Protein AF-A0A2G4SVU4-F1 (afdb_monomer_lite)

Structure (mmCIF, N/CA/C/O backbone):
data_AF-A0A2G4SVU4-F1
#
_entry.id   AF-A0A2G4SVU4-F1
#
loop_
_atom_site.group_PDB
_atom_site.id
_atom_site.type_symbol
_atom_site.label_atom_id
_atom_site.label_alt_id
_atom_site.label_comp_id
_atom_site.label_asym_id
_atom_site.label_entity_id
_atom_site.label_seq_id
_atom_site.pdbx_PDB_ins_code
_atom_site.Cartn_x
_atom_site.Cartn_y
_atom_site.Cartn_z
_atom_site.occupancy
_atom_site.B_iso_or_equiv
_atom_site.auth_seq_id
_atom_site.auth_comp_id
_atom_site.auth_asym_id
_atom_site.auth_atom_id
_atom_site.pdbx_PDB_model_num
ATOM 1 N N . MET A 1 1 ? -13.209 -15.712 34.753 1.00 32.47 1 MET A N 1
ATOM 2 C CA . MET A 1 1 ? -11.790 -15.367 35.024 1.00 32.47 1 MET A CA 1
ATOM 3 C C . MET A 1 1 ? -11.378 -13.973 34.540 1.00 32.47 1 MET A C 1
ATOM 5 O O . MET A 1 1 ? -10.338 -13.503 34.972 1.00 32.47 1 MET A O 1
ATOM 9 N N . ILE A 1 2 ? -12.185 -13.268 33.736 1.00 33.28 2 ILE A N 1
ATOM 10 C CA . ILE A 1 2 ? -12.087 -11.811 33.545 1.00 33.28 2 ILE A CA 1
ATOM 11 C C . ILE A 1 2 ? -13.341 -11.243 34.212 1.00 33.28 2 ILE A C 1
ATOM 13 O O . ILE A 1 2 ? -14.427 -11.393 33.667 1.00 33.28 2 ILE A O 1
ATOM 17 N N . GLY A 1 3 ? -13.241 -10.754 35.447 1.00 31.72 3 GLY A N 1
ATOM 18 C CA . GLY A 1 3 ? -14.426 -10.278 36.176 1.00 31.72 3 GLY A CA 1
ATOM 19 C C . GLY A 1 3 ? -14.285 -10.152 37.691 1.00 31.72 3 GLY A C 1
ATOM 20 O O . GLY A 1 3 ? -15.131 -9.536 38.317 1.00 31.72 3 GLY A O 1
ATOM 21 N N . THR A 1 4 ? -13.219 -10.676 38.294 1.00 31.81 4 THR A N 1
ATOM 22 C CA . THR A 1 4 ? -13.027 -10.619 39.752 1.00 31.81 4 THR A CA 1
ATOM 23 C C . THR A 1 4 ? -11.631 -10.118 40.080 1.00 31.81 4 THR A C 1
ATOM 25 O O . THR A 1 4 ? -10.785 -10.943 40.397 1.00 31.81 4 THR A O 1
ATOM 28 N N . GLY A 1 5 ? -11.362 -8.812 39.929 1.00 41.38 5 GLY A N 1
ATOM 29 C CA . GLY A 1 5 ? -10.188 -8.130 40.513 1.00 41.38 5 GLY A CA 1
ATOM 30 C C . GLY A 1 5 ? -8.838 -8.853 40.398 1.00 41.38 5 GLY A C 1
ATOM 31 O O . GLY A 1 5 ? -7.971 -8.682 41.253 1.00 41.38 5 GLY A O 1
ATOM 32 N N . ALA A 1 6 ? -8.675 -9.727 39.403 1.00 36.31 6 ALA A N 1
ATOM 33 C CA . ALA A 1 6 ? -7.607 -10.703 39.407 1.00 36.31 6 ALA A CA 1
ATOM 34 C C . ALA A 1 6 ? -6.391 -9.990 38.851 1.00 36.31 6 ALA A C 1
ATOM 36 O O . ALA A 1 6 ? -6.279 -9.785 37.642 1.00 36.31 6 ALA A O 1
ATOM 37 N N . VAL A 1 7 ? -5.517 -9.578 39.765 1.00 47.25 7 VAL A N 1
ATOM 38 C CA . VAL A 1 7 ? -4.157 -9.146 39.472 1.00 47.25 7 VAL A CA 1
ATOM 39 C C . VAL A 1 7 ? -3.589 -10.127 38.449 1.00 47.25 7 VAL A C 1
ATOM 41 O O . VAL A 1 7 ? -3.389 -11.303 38.759 1.00 47.25 7 VAL A O 1
ATOM 44 N N . VAL A 1 8 ? -3.392 -9.669 37.208 1.00 51.81 8 VAL A N 1
ATOM 45 C CA . VAL A 1 8 ? -2.763 -10.479 36.162 1.00 51.81 8 VAL A CA 1
ATOM 46 C C . VAL A 1 8 ? -1.448 -11.002 36.739 1.00 51.81 8 VAL A C 1
ATOM 48 O O . VAL A 1 8 ? -0.662 -10.222 37.284 1.00 51.81 8 VAL A O 1
ATOM 51 N N . SER A 1 9 ? -1.249 -12.325 36.700 1.00 44.81 9 SER A N 1
ATOM 52 C CA . SER A 1 9 ? -0.118 -12.985 37.362 1.00 44.81 9 SER A CA 1
ATOM 53 C C . SER A 1 9 ? 1.195 -12.279 37.016 1.00 44.81 9 SER A C 1
ATOM 55 O O . SER A 1 9 ? 1.543 -12.138 35.840 1.00 44.81 9 SER A O 1
ATOM 57 N N . ARG A 1 10 ? 1.932 -11.844 38.051 1.00 52.59 10 ARG A N 1
ATOM 58 C CA . ARG A 1 10 ? 3.181 -11.063 37.934 1.00 52.59 10 ARG A CA 1
ATOM 59 C C . ARG A 1 10 ? 4.203 -11.719 37.009 1.00 52.59 10 ARG A C 1
ATOM 61 O O . ARG A 1 10 ? 4.997 -11.024 36.384 1.00 52.59 10 ARG A O 1
ATOM 68 N N . HIS A 1 11 ? 4.173 -13.046 36.908 1.00 51.78 11 HIS A N 1
ATOM 69 C CA . HIS A 1 11 ? 5.063 -13.798 36.039 1.00 51.78 11 HIS A CA 1
ATOM 70 C C . HIS A 1 11 ? 4.727 -13.592 34.561 1.00 51.78 11 HIS A C 1
ATOM 72 O O . HIS A 1 11 ? 5.639 -13.422 33.778 1.00 51.78 11 HIS A O 1
ATOM 78 N N . ILE A 1 12 ? 3.462 -13.494 34.155 1.00 52.19 12 ILE A N 1
ATOM 79 C CA . ILE A 1 12 ? 3.093 -13.375 32.732 1.00 52.19 12 ILE A CA 1
ATOM 80 C C . ILE A 1 12 ? 3.368 -11.955 32.203 1.00 52.19 12 ILE A C 1
ATOM 82 O O . ILE A 1 12 ? 3.889 -11.786 31.100 1.00 52.19 12 ILE A O 1
ATOM 86 N N . CYS A 1 13 ? 3.116 -10.924 33.017 1.00 48.97 13 CYS A N 1
ATOM 87 C CA . CYS A 1 13 ? 3.417 -9.530 32.666 1.00 48.97 13 CYS A CA 1
ATOM 88 C C . CYS A 1 13 ? 4.924 -9.234 32.579 1.00 48.97 13 CYS A C 1
ATOM 90 O O . CYS A 1 13 ? 5.317 -8.303 31.886 1.00 48.97 13 CYS A O 1
ATOM 92 N N . ARG A 1 14 ? 5.781 -10.019 33.249 1.00 50.66 14 ARG A N 1
ATOM 93 C CA . ARG A 1 14 ? 7.244 -9.830 33.213 1.00 50.66 14 ARG A CA 1
ATOM 94 C C . ARG A 1 14 ? 7.878 -10.293 31.900 1.00 50.66 14 ARG A C 1
ATOM 96 O O . ARG A 1 14 ? 8.918 -9.773 31.519 1.00 50.66 14 ARG A O 1
ATOM 103 N N . TRP A 1 15 ? 7.260 -11.266 31.229 1.00 44.38 15 TRP A N 1
ATOM 104 C CA . TRP A 1 15 ? 7.804 -11.903 30.023 1.00 44.38 15 TRP A CA 1
ATOM 105 C C . TRP A 1 15 ? 7.454 -11.168 28.733 1.00 44.38 15 TRP A C 1
ATOM 107 O O . TRP A 1 15 ? 8.040 -11.451 27.692 1.00 44.38 15 TRP A O 1
ATOM 117 N N . SER A 1 16 ? 6.524 -10.211 28.778 1.00 48.06 16 SER A N 1
ATOM 118 C CA . SER A 1 16 ? 6.231 -9.389 27.613 1.00 48.06 16 SER A CA 1
ATOM 119 C C . SER A 1 16 ? 6.014 -7.928 28.023 1.00 48.06 16 SER A C 1
ATOM 121 O O . SER A 1 16 ? 5.116 -7.650 28.821 1.00 48.06 16 SER A O 1
ATOM 123 N N . PRO A 1 17 ? 6.770 -6.968 27.455 1.00 54.12 17 PRO A N 1
ATOM 124 C CA . PRO A 1 17 ? 6.500 -5.542 27.661 1.00 54.12 17 PRO A CA 1
ATOM 125 C C . PRO A 1 17 ? 5.087 -5.139 27.192 1.00 54.12 17 PRO A C 1
ATOM 127 O O . PRO A 1 17 ? 4.567 -4.117 27.623 1.00 54.12 17 PRO A O 1
ATOM 130 N N . TYR A 1 18 ? 4.443 -5.979 26.371 1.00 53.44 18 TYR A N 1
ATOM 131 C CA . TYR A 1 18 ? 3.072 -5.846 25.871 1.00 53.44 18 TYR A CA 1
ATOM 132 C C . TYR A 1 18 ? 2.000 -5.993 26.964 1.00 53.44 18 TYR A C 1
ATOM 134 O O . TYR A 1 18 ? 0.978 -5.319 26.918 1.00 53.44 18 TYR A O 1
ATOM 142 N N . LEU A 1 19 ? 2.220 -6.858 27.959 1.00 55.31 19 LEU A N 1
ATOM 143 C CA . LEU A 1 19 ? 1.243 -7.125 29.026 1.00 55.31 19 LEU A CA 1
ATOM 144 C C . LEU A 1 19 ? 1.482 -6.273 30.280 1.00 55.31 19 LEU A C 1
ATOM 146 O O . LEU A 1 19 ? 0.707 -6.346 31.231 1.00 55.31 19 LEU A O 1
ATOM 150 N N . VAL A 1 20 ? 2.533 -5.449 30.289 1.00 56.59 20 VAL A N 1
ATOM 151 C CA . VAL A 1 20 ? 2.868 -4.555 31.408 1.00 56.59 20 VAL A CA 1
ATOM 152 C C . VAL A 1 20 ? 1.832 -3.440 31.571 1.00 56.59 20 VAL A C 1
ATOM 154 O O . VAL A 1 20 ? 1.525 -3.075 32.700 1.00 56.59 20 VAL A O 1
ATOM 157 N N . GLN A 1 21 ? 1.227 -2.956 30.480 1.00 56.47 21 GLN A N 1
ATOM 158 C CA . GLN A 1 21 ? 0.141 -1.962 30.533 1.00 56.47 21 GLN A CA 1
ATOM 159 C C . GLN A 1 21 ? -1.135 -2.485 31.207 1.00 56.47 21 GLN A C 1
ATOM 161 O O . GLN A 1 21 ? -1.954 -1.696 31.668 1.00 56.47 21 GLN A O 1
ATOM 166 N N . LEU A 1 22 ? -1.303 -3.810 31.280 1.00 57.53 22 LEU A N 1
ATOM 167 C CA . LEU A 1 22 ? -2.433 -4.443 31.963 1.00 57.53 22 LEU A CA 1
ATOM 168 C C . LEU A 1 22 ? -2.211 -4.548 33.479 1.00 57.53 22 LEU A C 1
ATOM 170 O O . LEU A 1 22 ? -3.104 -4.989 34.202 1.00 57.53 22 LEU A O 1
ATOM 174 N N . HIS A 1 23 ? -1.019 -4.191 33.967 1.00 65.06 23 HIS A N 1
ATOM 175 C CA . HIS A 1 23 ? -0.715 -4.198 35.387 1.00 65.06 23 HIS A CA 1
ATOM 176 C C . HIS A 1 23 ? -1.201 -2.906 36.044 1.00 65.06 23 HIS A C 1
ATOM 178 O O . HIS A 1 23 ? -0.911 -1.806 35.576 1.00 65.06 23 HIS A O 1
ATOM 184 N N . TYR A 1 24 ? -1.914 -3.047 37.161 1.00 63.31 24 TYR A N 1
ATOM 185 C CA . TYR A 1 24 ? -2.241 -1.915 38.015 1.00 63.31 24 TYR A CA 1
ATOM 186 C C . TYR A 1 24 ? -0.977 -1.465 38.744 1.00 63.31 24 TYR A C 1
ATOM 188 O O . TYR A 1 24 ? -0.423 -2.207 39.557 1.00 63.31 24 TYR A O 1
ATOM 196 N N . GLU A 1 25 ? -0.516 -0.258 38.444 1.00 63.59 25 GLU A N 1
ATOM 197 C CA . GLU A 1 25 ? 0.677 0.317 39.045 1.00 63.59 25 GLU A CA 1
ATOM 198 C C . GLU A 1 25 ? 0.277 1.534 39.874 1.00 63.59 25 GLU A C 1
ATOM 200 O O . GLU A 1 25 ? -0.431 2.416 39.395 1.00 63.59 25 GLU A O 1
ATOM 205 N N . LYS A 1 26 ? 0.688 1.547 41.146 1.00 67.19 26 LYS A N 1
ATOM 206 C CA . LYS A 1 26 ? 0.280 2.576 42.113 1.00 67.19 26 LYS A CA 1
ATOM 207 C C . LYS A 1 26 ? 0.907 3.943 41.803 1.00 67.19 26 LYS A C 1
ATOM 209 O O . LYS A 1 26 ? 0.335 4.966 42.163 1.00 67.19 26 LYS A O 1
ATOM 214 N N . ASP A 1 27 ? 2.043 3.937 41.100 1.00 77.44 27 ASP A N 1
ATOM 215 C CA . ASP A 1 27 ? 2.796 5.131 40.732 1.00 77.44 27 ASP A CA 1
ATOM 216 C C . ASP A 1 27 ? 2.505 5.539 39.274 1.00 77.44 27 ASP A C 1
ATOM 218 O O . ASP A 1 27 ? 2.913 4.831 38.342 1.00 77.44 27 ASP A O 1
ATOM 222 N N . PRO A 1 28 ? 1.871 6.704 39.035 1.00 71.94 28 PRO A N 1
ATOM 223 C CA . PRO A 1 28 ? 1.488 7.142 37.689 1.00 71.94 28 PRO A CA 1
ATOM 224 C C . PRO A 1 28 ? 2.701 7.406 36.783 1.00 71.94 28 PRO A C 1
ATOM 226 O O . PRO A 1 28 ? 2.635 7.213 35.568 1.00 71.94 28 PRO A O 1
ATOM 229 N N . LEU A 1 29 ? 3.838 7.794 37.370 1.00 76.94 29 LEU A N 1
ATOM 230 C CA . LEU A 1 29 ? 5.078 8.058 36.641 1.00 76.94 29 LEU A CA 1
ATOM 231 C C . LEU A 1 29 ? 5.704 6.771 36.075 1.00 76.94 29 LEU A C 1
ATOM 233 O O . LEU A 1 29 ? 6.114 6.748 34.915 1.00 76.94 29 LEU A O 1
ATOM 237 N N . SER A 1 30 ? 5.735 5.685 36.859 1.00 76.12 30 SER A N 1
ATOM 238 C CA . SER A 1 30 ? 6.249 4.376 36.410 1.00 76.12 30 SER A CA 1
ATOM 239 C C . SER A 1 30 ? 5.431 3.848 35.228 1.00 76.12 30 SER A C 1
ATOM 241 O O . SER A 1 30 ? 5.977 3.399 34.215 1.00 76.12 30 SER A O 1
ATOM 243 N N . PHE A 1 31 ? 4.109 3.995 35.319 1.00 73.38 31 PHE A N 1
ATOM 244 C CA . PHE A 1 31 ? 3.173 3.615 34.272 1.00 73.38 31 PHE A CA 1
ATOM 245 C C . PHE A 1 31 ? 3.383 4.409 32.964 1.00 73.38 31 PHE A C 1
ATOM 247 O O . PHE A 1 31 ? 3.449 3.820 31.877 1.00 73.38 31 PHE A O 1
ATOM 254 N N . ALA A 1 32 ? 3.555 5.733 33.055 1.00 74.62 32 ALA A N 1
ATOM 255 C CA . ALA A 1 32 ? 3.818 6.588 31.897 1.00 74.62 32 ALA A CA 1
ATOM 256 C C . ALA A 1 32 ? 5.143 6.229 31.202 1.00 74.62 32 ALA A C 1
ATOM 258 O O . ALA A 1 32 ? 5.189 6.094 29.977 1.00 74.62 32 ALA A O 1
ATOM 259 N N . ILE A 1 33 ? 6.205 5.989 31.979 1.00 80.50 33 ILE A N 1
ATOM 260 C CA . ILE A 1 33 ? 7.523 5.590 31.465 1.00 80.50 33 ILE A CA 1
ATOM 261 C C . ILE A 1 33 ? 7.433 4.264 30.695 1.00 80.50 33 ILE A C 1
ATOM 263 O O . ILE A 1 33 ? 7.944 4.149 29.579 1.00 80.50 33 ILE A O 1
ATOM 267 N N . LYS A 1 34 ? 6.745 3.261 31.249 1.00 75.94 34 LYS A N 1
ATOM 268 C CA . LYS A 1 34 ? 6.556 1.954 30.595 1.00 75.94 34 LYS A CA 1
ATOM 269 C C . LYS A 1 34 ? 5.739 2.062 29.308 1.00 75.94 34 LYS A C 1
ATOM 271 O O . LYS A 1 34 ? 6.105 1.455 28.301 1.00 75.94 34 LYS A O 1
ATOM 276 N N . THR A 1 35 ? 4.682 2.872 29.314 1.00 74.69 35 THR A N 1
ATOM 277 C CA . THR A 1 35 ? 3.855 3.146 28.128 1.00 74.69 35 THR A CA 1
ATOM 278 C C . THR A 1 35 ? 4.654 3.839 27.025 1.00 74.69 35 THR A C 1
ATOM 280 O O . THR A 1 35 ? 4.549 3.466 25.857 1.00 74.69 35 THR A O 1
ATOM 283 N N . TYR A 1 36 ? 5.527 4.777 27.389 1.00 81.62 36 TYR A N 1
ATOM 284 C CA . TYR A 1 36 ? 6.436 5.424 26.449 1.00 81.62 36 TYR A CA 1
ATOM 285 C C . TYR A 1 36 ? 7.433 4.436 25.821 1.00 81.62 36 TYR A C 1
ATOM 287 O O . TYR A 1 36 ? 7.609 4.424 24.600 1.00 81.62 36 TYR A O 1
ATOM 295 N N . TYR A 1 37 ? 8.051 3.554 26.616 1.00 84.06 37 TYR A N 1
ATOM 296 C CA . TYR A 1 37 ? 8.939 2.515 26.080 1.00 84.06 37 TYR A CA 1
ATOM 297 C C . TYR A 1 37 ? 8.212 1.557 25.133 1.00 84.06 37 TYR A C 1
ATOM 299 O O . TYR A 1 37 ? 8.747 1.213 24.078 1.00 84.06 37 TYR A O 1
ATOM 307 N N . PHE A 1 38 ? 6.984 1.170 25.475 1.00 79.44 38 PHE A N 1
ATOM 308 C CA . PHE A 1 38 ? 6.144 0.342 24.618 1.00 79.44 38 PHE A CA 1
ATOM 309 C C . PHE A 1 38 ? 5.866 1.013 23.267 1.00 79.44 38 PHE A C 1
ATOM 311 O O . PHE A 1 38 ? 6.128 0.429 22.213 1.00 79.44 38 PHE A O 1
ATOM 318 N N . MET A 1 39 ? 5.419 2.271 23.295 1.00 83.62 39 MET A N 1
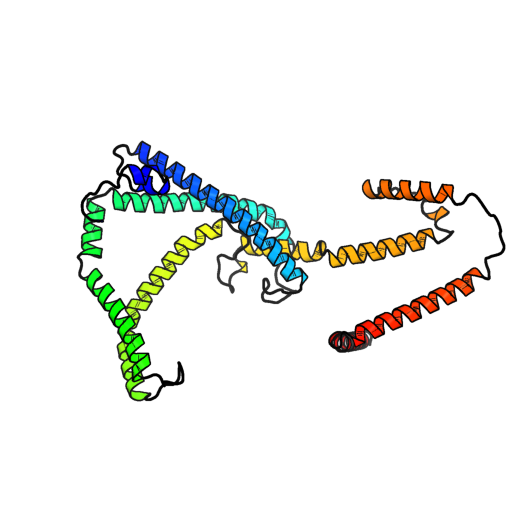ATOM 319 C CA . MET A 1 39 ? 5.175 3.079 22.100 1.00 83.62 39 MET A CA 1
ATOM 320 C C . MET A 1 39 ? 6.419 3.153 21.202 1.00 83.62 39 MET A C 1
ATOM 322 O O . MET A 1 39 ? 6.317 2.977 19.985 1.00 83.62 39 MET A O 1
ATOM 326 N N . ARG A 1 40 ? 7.610 3.346 21.787 1.00 86.00 40 ARG A N 1
ATOM 327 C CA . ARG A 1 40 ? 8.877 3.363 21.038 1.00 86.00 40 ARG A CA 1
ATOM 328 C C . ARG A 1 40 ? 9.160 2.037 20.342 1.00 86.00 40 ARG A C 1
ATOM 330 O O . ARG A 1 40 ? 9.486 2.045 19.159 1.00 86.00 40 ARG A O 1
ATOM 337 N N . ILE A 1 41 ? 9.015 0.910 21.043 1.00 87.88 41 ILE A N 1
ATOM 338 C CA . ILE A 1 41 ? 9.249 -0.425 20.468 1.00 87.88 41 ILE A CA 1
ATOM 339 C C . ILE A 1 41 ? 8.311 -0.670 19.283 1.00 87.88 41 ILE A C 1
ATOM 341 O O . ILE A 1 41 ? 8.772 -1.053 18.208 1.00 87.88 41 ILE A O 1
ATOM 345 N N . VAL A 1 42 ? 7.013 -0.396 19.452 1.00 85.25 42 VAL A N 1
ATOM 346 C CA . VAL A 1 42 ? 6.013 -0.553 18.382 1.00 85.25 42 VAL A CA 1
ATOM 347 C C . VAL A 1 42 ? 6.367 0.315 17.177 1.00 85.25 42 VAL A C 1
ATOM 349 O O . VAL A 1 42 ? 6.347 -0.167 16.045 1.00 85.25 42 VAL A O 1
ATOM 352 N N . THR A 1 43 ? 6.762 1.566 17.415 1.00 86.31 43 THR A N 1
ATOM 353 C CA . THR A 1 43 ? 7.132 2.499 16.344 1.00 86.31 43 THR A CA 1
ATOM 354 C C . THR A 1 43 ? 8.378 2.034 15.591 1.00 86.31 43 THR A C 1
ATOM 356 O O . THR A 1 43 ? 8.393 2.071 14.363 1.00 86.31 43 THR A O 1
ATOM 359 N N . TYR A 1 44 ? 9.404 1.532 16.287 1.00 88.81 44 TYR A N 1
ATOM 360 C CA . TYR A 1 44 ? 10.608 1.007 15.635 1.00 88.81 44 TYR A CA 1
ATOM 361 C C . TYR A 1 44 ? 10.328 -0.246 14.805 1.00 88.81 44 TYR A C 1
ATOM 363 O O . TYR A 1 44 ? 10.811 -0.349 13.677 1.00 88.81 44 TYR A O 1
ATOM 371 N N . ILE A 1 45 ? 9.515 -1.173 15.321 1.00 89.19 45 ILE A N 1
ATOM 372 C CA . ILE A 1 45 ? 9.114 -2.375 14.577 1.00 89.19 45 ILE A CA 1
ATOM 373 C C . ILE A 1 45 ? 8.311 -1.986 13.332 1.00 89.19 45 ILE A C 1
ATOM 375 O O . ILE A 1 45 ? 8.567 -2.514 12.249 1.00 89.19 45 ILE A O 1
ATOM 379 N N . ALA A 1 46 ? 7.372 -1.046 13.461 1.00 87.12 46 ALA A N 1
ATOM 380 C CA . ALA A 1 46 ? 6.574 -0.560 12.341 1.00 87.12 46 ALA A CA 1
ATOM 381 C C . ALA A 1 46 ? 7.436 0.150 11.287 1.00 87.12 46 ALA A C 1
ATOM 383 O O . ALA A 1 46 ? 7.282 -0.121 10.096 1.00 87.12 46 ALA A O 1
ATOM 384 N N . ALA A 1 47 ? 8.380 0.996 11.710 1.00 87.12 47 ALA A N 1
ATOM 385 C CA . ALA A 1 47 ? 9.294 1.698 10.815 1.00 87.12 47 ALA A CA 1
ATOM 386 C C . ALA A 1 47 ? 10.203 0.730 10.044 1.00 87.12 47 ALA A C 1
ATOM 388 O O . ALA A 1 47 ? 10.276 0.777 8.814 1.00 87.12 47 ALA A O 1
ATOM 389 N N . PHE A 1 48 ? 10.841 -0.203 10.756 1.00 89.50 48 PHE A N 1
ATOM 390 C CA . PHE A 1 48 ? 11.714 -1.205 10.151 1.00 89.50 48 PHE A CA 1
ATOM 391 C C . PHE A 1 48 ? 10.940 -2.148 9.219 1.00 89.50 48 PHE A C 1
ATOM 393 O O . PHE A 1 48 ? 11.320 -2.349 8.064 1.00 89.50 48 PHE A O 1
ATOM 400 N N . GLY A 1 49 ? 9.809 -2.684 9.687 1.00 88.88 49 GLY A N 1
ATOM 401 C CA . GLY A 1 49 ? 8.940 -3.548 8.890 1.00 88.88 49 GLY A CA 1
ATOM 402 C C . GLY A 1 49 ? 8.378 -2.838 7.655 1.00 88.88 49 GLY A C 1
ATOM 403 O O . GLY A 1 49 ? 8.318 -3.433 6.576 1.00 88.88 49 GLY A O 1
ATOM 404 N N . GLY A 1 50 ? 8.020 -1.558 7.788 1.00 86.88 50 GLY A N 1
ATOM 405 C CA . GLY A 1 50 ? 7.592 -0.692 6.691 1.00 86.88 50 GLY A CA 1
ATOM 406 C C . GLY A 1 50 ? 8.668 -0.557 5.617 1.00 86.88 50 GLY A C 1
ATOM 407 O O . GLY A 1 50 ? 8.396 -0.851 4.452 1.00 86.88 50 GLY A O 1
ATOM 408 N N . GLY A 1 51 ? 9.900 -0.222 6.010 1.00 87.94 51 GLY A N 1
ATOM 409 C CA . GLY A 1 51 ? 11.039 -0.103 5.094 1.00 87.94 51 GLY A CA 1
ATOM 410 C C . GLY A 1 51 ? 11.334 -1.393 4.320 1.00 87.94 51 GLY A C 1
ATOM 411 O O . GLY A 1 51 ? 11.414 -1.377 3.091 1.00 87.94 51 GLY A O 1
ATOM 412 N N . VAL A 1 52 ? 11.397 -2.539 5.010 1.00 90.25 52 VAL A N 1
ATOM 413 C CA . VAL A 1 52 ? 11.610 -3.852 4.365 1.00 90.25 52 VAL A CA 1
ATOM 414 C C . VAL A 1 52 ? 10.490 -4.176 3.369 1.00 90.25 52 VAL A C 1
ATOM 416 O O . VAL A 1 52 ? 10.740 -4.694 2.275 1.00 90.25 52 VAL A O 1
ATOM 419 N N . CYS A 1 53 ? 9.242 -3.849 3.712 1.00 89.94 53 CYS A N 1
ATOM 420 C CA . CYS A 1 53 ? 8.111 -4.055 2.816 1.00 89.94 53 CYS A CA 1
ATOM 421 C C . CYS A 1 53 ? 8.180 -3.175 1.561 1.00 89.94 53 CYS A C 1
ATOM 423 O O . CYS A 1 53 ? 7.851 -3.670 0.481 1.00 89.94 53 CYS A O 1
ATOM 425 N N . ILE A 1 54 ? 8.600 -1.912 1.695 1.00 91.44 54 ILE A N 1
ATOM 426 C CA . ILE A 1 54 ? 8.768 -0.980 0.570 1.00 91.44 54 ILE A CA 1
ATOM 427 C C . ILE A 1 54 ? 9.840 -1.502 -0.386 1.00 91.44 54 ILE A C 1
ATOM 429 O O . ILE A 1 54 ? 9.586 -1.572 -1.585 1.00 91.44 54 ILE A O 1
ATOM 433 N N . LEU A 1 55 ? 10.989 -1.959 0.127 1.00 90.88 55 LEU A N 1
ATOM 434 C CA . LEU A 1 55 ? 12.062 -2.528 -0.698 1.00 90.88 55 LEU A CA 1
ATOM 435 C C . LEU A 1 55 ? 11.572 -3.729 -1.512 1.00 90.88 55 LEU A C 1
ATOM 437 O O . LEU A 1 55 ? 11.704 -3.762 -2.736 1.00 90.88 55 LEU A O 1
ATOM 441 N N . ARG A 1 56 ? 10.920 -4.693 -0.849 1.00 93.00 56 ARG A N 1
ATOM 442 C CA . ARG A 1 56 ? 10.352 -5.867 -1.528 1.00 93.00 56 ARG A CA 1
ATOM 443 C C . ARG A 1 56 ? 9.314 -5.471 -2.578 1.00 93.00 56 ARG A C 1
ATOM 445 O O . ARG A 1 56 ? 9.210 -6.118 -3.624 1.00 93.00 56 ARG A O 1
ATOM 452 N N . ARG A 1 57 ? 8.503 -4.452 -2.286 1.00 92.44 57 ARG A N 1
ATOM 453 C CA . ARG A 1 57 ? 7.469 -3.965 -3.198 1.00 92.44 57 ARG A CA 1
ATOM 454 C C . ARG A 1 57 ? 8.082 -3.284 -4.414 1.00 92.44 57 ARG A C 1
ATOM 456 O O . ARG A 1 57 ? 7.701 -3.636 -5.524 1.00 92.44 57 ARG A O 1
ATOM 463 N N . PHE A 1 58 ? 9.064 -2.414 -4.205 1.00 93.81 58 PHE A N 1
ATOM 464 C CA . PHE A 1 58 ? 9.805 -1.740 -5.262 1.00 93.81 58 PHE A CA 1
ATOM 465 C C . PHE A 1 58 ? 10.387 -2.743 -6.260 1.00 93.81 58 PHE A C 1
ATOM 467 O O . PHE A 1 58 ? 10.082 -2.653 -7.446 1.00 93.81 58 PHE A O 1
ATOM 474 N N . THR A 1 59 ? 11.103 -3.774 -5.790 1.00 93.12 59 THR A N 1
ATOM 475 C CA . THR A 1 59 ? 11.651 -4.821 -6.673 1.00 93.12 59 THR A CA 1
ATOM 476 C C . THR A 1 59 ? 10.558 -5.534 -7.471 1.00 93.12 59 THR A C 1
ATOM 478 O O . THR A 1 59 ? 10.739 -5.854 -8.644 1.00 93.12 59 THR A O 1
ATOM 481 N N . LYS A 1 60 ? 9.397 -5.789 -6.862 1.00 94.31 60 LYS A N 1
ATOM 482 C CA . LYS A 1 60 ? 8.282 -6.445 -7.552 1.00 94.31 60 LYS A CA 1
ATOM 483 C C . LYS A 1 60 ? 7.639 -5.539 -8.604 1.00 94.31 60 LYS A C 1
ATOM 485 O O . LYS A 1 60 ? 7.302 -6.022 -9.684 1.00 94.31 60 LYS A O 1
ATOM 490 N N . ASP A 1 61 ? 7.441 -4.266 -8.285 1.00 94.06 61 ASP A N 1
ATOM 491 C CA . ASP A 1 61 ? 6.726 -3.326 -9.143 1.00 94.06 61 ASP A CA 1
ATOM 492 C C . ASP A 1 61 ? 7.593 -2.881 -10.330 1.00 94.06 61 ASP A C 1
ATOM 494 O O . ASP A 1 61 ? 7.104 -2.893 -11.460 1.00 94.06 61 ASP A O 1
ATOM 498 N N . ILE A 1 62 ? 8.898 -2.651 -10.134 1.00 93.69 62 ILE A N 1
ATOM 499 C CA . ILE A 1 62 ? 9.817 -2.360 -11.247 1.00 93.69 62 ILE A CA 1
ATOM 500 C C . ILE A 1 62 ? 9.905 -3.536 -12.233 1.00 93.69 62 ILE A C 1
ATOM 502 O O . ILE A 1 62 ? 9.893 -3.337 -13.446 1.00 93.69 62 ILE A O 1
ATOM 506 N N . LEU A 1 63 ? 9.911 -4.783 -11.741 1.00 93.38 63 LEU A N 1
ATOM 507 C CA . LEU A 1 63 ? 9.914 -5.974 -12.599 1.00 93.38 63 LEU A CA 1
ATOM 508 C C . LEU A 1 63 ? 8.621 -6.118 -13.406 1.00 93.38 63 LEU A C 1
ATOM 510 O O . LEU A 1 63 ? 8.663 -6.580 -14.543 1.00 93.38 63 LEU A O 1
ATOM 514 N N . LYS A 1 64 ? 7.470 -5.751 -12.834 1.00 92.75 64 LYS A N 1
ATOM 515 C CA . LYS A 1 64 ? 6.183 -5.766 -13.547 1.00 92.75 64 LYS A CA 1
ATOM 516 C C . LYS A 1 64 ? 6.164 -4.745 -14.672 1.00 92.75 64 LYS A C 1
ATOM 518 O O . LYS A 1 64 ? 5.816 -5.090 -15.796 1.00 92.75 64 LYS A O 1
ATOM 523 N N . ILE A 1 65 ? 6.610 -3.530 -14.384 1.00 92.56 65 ILE A N 1
ATOM 524 C CA . ILE A 1 65 ? 6.628 -2.444 -15.362 1.00 92.56 65 ILE A CA 1
ATOM 525 C C . ILE A 1 65 ? 7.612 -2.757 -16.492 1.00 92.56 65 ILE A C 1
ATOM 527 O O . ILE A 1 65 ? 7.258 -2.616 -17.656 1.00 92.56 65 ILE A O 1
ATOM 531 N N . ARG A 1 66 ? 8.788 -3.321 -16.181 1.00 91.62 66 ARG A N 1
ATOM 532 C CA . ARG A 1 66 ? 9.744 -3.794 -17.201 1.00 91.62 66 ARG A CA 1
ATOM 533 C C . ARG A 1 66 ? 9.199 -4.928 -18.079 1.00 91.62 66 ARG A C 1
ATOM 535 O O . ARG A 1 66 ? 9.658 -5.082 -19.203 1.00 91.62 66 ARG A O 1
ATOM 542 N N . LYS A 1 67 ? 8.223 -5.706 -17.596 1.00 91.31 67 LYS A N 1
ATOM 543 C CA . LYS A 1 67 ? 7.487 -6.702 -18.399 1.00 91.31 67 LYS A CA 1
ATOM 544 C C . LYS A 1 67 ? 6.353 -6.093 -19.236 1.00 91.31 67 LYS A C 1
ATOM 546 O O . LYS A 1 67 ? 5.721 -6.825 -19.987 1.00 91.31 67 LYS A O 1
ATOM 551 N N . GLY A 1 68 ? 6.059 -4.802 -19.078 1.00 88.06 68 GLY A N 1
ATOM 552 C CA . GLY A 1 68 ? 4.912 -4.135 -19.696 1.00 88.06 68 GLY A CA 1
ATOM 553 C C . GLY A 1 68 ? 3.594 -4.283 -18.924 1.00 88.06 68 GLY A C 1
ATOM 554 O O . GLY A 1 68 ? 2.545 -3.889 -19.425 1.00 88.06 68 GLY A O 1
ATOM 555 N N . ASP A 1 69 ? 3.609 -4.826 -17.698 1.00 91.44 69 ASP A N 1
ATOM 556 C CA . ASP A 1 69 ? 2.431 -4.848 -16.820 1.00 91.44 69 ASP A CA 1
ATOM 557 C C . ASP A 1 69 ? 2.277 -3.485 -16.127 1.00 91.44 69 ASP A C 1
ATOM 559 O O . ASP A 1 69 ? 2.799 -3.246 -15.034 1.00 91.44 69 ASP A O 1
ATOM 563 N N . TYR A 1 70 ? 1.511 -2.596 -16.762 1.00 89.44 70 TYR A N 1
ATOM 564 C CA . TYR A 1 70 ? 1.157 -1.275 -16.236 1.00 89.44 70 TYR A CA 1
ATOM 565 C C . TYR A 1 70 ? -0.091 -1.306 -15.333 1.00 89.44 70 TYR A C 1
ATOM 567 O O . TYR A 1 70 ? -0.785 -0.296 -15.203 1.00 89.44 70 TYR A O 1
ATOM 575 N N . SER A 1 71 ? -0.414 -2.430 -14.673 1.00 87.56 71 SER A N 1
ATOM 576 C CA . SER A 1 71 ? -1.552 -2.511 -13.731 1.00 87.56 71 SER A CA 1
ATOM 577 C C . SER A 1 71 ? -1.497 -1.449 -12.625 1.00 87.56 71 SER A C 1
ATOM 579 O O . SER A 1 71 ? -2.539 -0.948 -12.197 1.00 87.56 71 SER A O 1
ATOM 581 N N . LEU A 1 72 ? -0.292 -1.025 -12.225 1.00 86.62 72 LEU A N 1
ATOM 582 C CA . LEU A 1 72 ? -0.079 0.092 -11.301 1.00 86.62 72 LEU A CA 1
ATOM 583 C C . LEU A 1 72 ? -0.611 1.429 -11.850 1.00 86.62 72 LEU A C 1
ATOM 585 O O . LEU A 1 72 ? -0.967 2.308 -11.080 1.00 86.62 72 LEU A O 1
ATOM 589 N N . PHE A 1 73 ? -0.741 1.597 -13.161 1.00 86.00 73 PHE A N 1
ATOM 590 C CA . PHE A 1 73 ? -1.120 2.846 -13.827 1.00 86.00 73 PHE A CA 1
ATOM 591 C C . PHE A 1 73 ? -2.462 2.735 -14.566 1.00 86.00 73 PHE A C 1
ATOM 593 O O . PHE A 1 73 ? -2.626 3.260 -15.662 1.00 86.00 73 PHE A O 1
ATOM 600 N N . LYS A 1 74 ? -3.444 2.019 -13.992 1.00 81.50 74 LYS A N 1
ATOM 601 C CA . LYS A 1 74 ? -4.735 1.726 -14.661 1.00 81.50 74 LYS A CA 1
ATOM 602 C C . LYS A 1 74 ? -4.574 0.947 -15.974 1.00 81.50 74 LYS A C 1
ATOM 604 O O . LYS A 1 74 ? -5.427 1.043 -16.849 1.00 81.50 74 LYS A O 1
ATOM 609 N N . GLY A 1 75 ? -3.487 0.185 -16.106 1.00 77.81 75 GLY A N 1
ATOM 610 C CA . GLY A 1 75 ? -3.169 -0.571 -17.317 1.00 77.81 75 GLY A CA 1
ATOM 611 C C . GLY A 1 75 ? -2.680 0.294 -18.480 1.00 77.81 75 GLY A C 1
ATOM 612 O O . GLY A 1 75 ? -2.576 -0.216 -19.588 1.00 77.81 75 GLY A O 1
ATOM 613 N N . LYS A 1 76 ? -2.399 1.587 -18.263 1.00 79.81 76 LYS A N 1
ATOM 614 C CA . LYS A 1 76 ? -1.980 2.517 -19.317 1.00 79.81 76 LYS A CA 1
ATOM 615 C C . LYS A 1 76 ? -0.515 2.908 -19.144 1.00 79.81 76 LYS A C 1
ATOM 617 O O . LYS A 1 76 ? -0.127 3.324 -18.056 1.00 79.81 76 LYS A O 1
ATOM 622 N N . ARG A 1 77 ? 0.268 2.822 -20.228 1.00 74.56 77 ARG A N 1
ATOM 623 C CA . ARG A 1 77 ? 1.649 3.337 -20.285 1.00 74.56 77 ARG A CA 1
ATOM 624 C C . ARG A 1 77 ? 1.666 4.866 -20.189 1.00 74.56 77 ARG A C 1
ATOM 626 O O . ARG A 1 77 ? 2.361 5.412 -19.344 1.00 74.56 77 ARG A O 1
ATOM 633 N N . ASN A 1 78 ? 0.823 5.536 -20.980 1.00 76.50 78 ASN A N 1
ATOM 634 C CA . ASN A 1 78 ? 0.637 6.987 -20.914 1.00 76.50 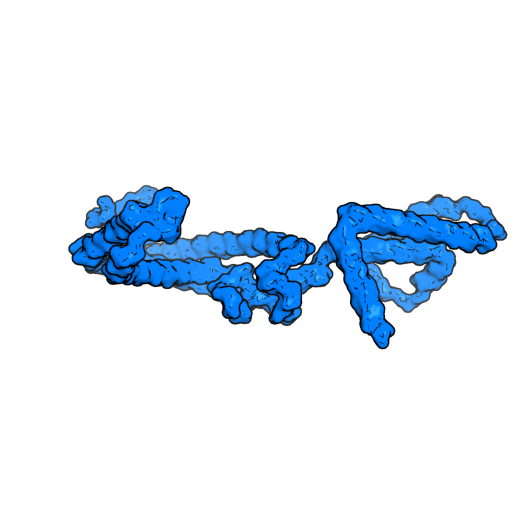78 ASN A CA 1
ATOM 635 C C . ASN A 1 78 ? -0.394 7.317 -19.833 1.00 76.50 78 ASN A C 1
ATOM 637 O O . ASN A 1 78 ? -1.607 7.253 -20.056 1.00 76.50 78 ASN A O 1
ATOM 641 N N . ASN A 1 79 ? 0.103 7.621 -18.640 1.00 80.94 79 ASN A N 1
ATOM 642 C CA . ASN A 1 79 ? -0.697 8.085 -17.517 1.00 80.94 79 ASN A CA 1
ATOM 643 C C . ASN A 1 79 ? -0.394 9.566 -17.230 1.00 80.94 79 ASN A C 1
ATOM 645 O O . ASN A 1 79 ? 0.557 10.119 -17.763 1.00 80.94 79 ASN A O 1
ATOM 649 N N . ARG A 1 80 ? -1.194 10.210 -16.376 1.00 82.94 80 ARG A N 1
ATOM 650 C CA . ARG A 1 80 ? -1.029 11.625 -15.980 1.00 82.94 80 ARG A CA 1
ATOM 651 C C . ARG A 1 80 ? 0.097 11.863 -14.958 1.00 82.94 80 ARG A C 1
ATOM 653 O O . ARG A 1 80 ? -0.044 12.741 -14.122 1.00 82.94 80 ARG A O 1
ATOM 660 N N . ILE A 1 81 ? 1.092 10.983 -14.907 1.00 85.38 81 ILE A N 1
ATOM 661 C CA . ILE A 1 81 ? 2.169 11.066 -13.915 1.00 85.38 81 ILE A CA 1
ATOM 662 C C . ILE A 1 81 ? 3.349 11.726 -14.593 1.00 85.38 81 ILE A C 1
ATOM 664 O O . ILE A 1 81 ? 3.785 11.251 -15.643 1.00 85.38 81 ILE A O 1
ATOM 668 N N . ASP A 1 82 ? 3.848 12.781 -13.967 1.00 87.94 82 ASP A N 1
ATOM 669 C CA . ASP A 1 82 ? 4.878 13.627 -14.544 1.00 87.94 82 ASP A CA 1
ATOM 670 C C . ASP A 1 82 ? 6.248 13.321 -13.935 1.00 87.94 82 ASP A C 1
ATOM 672 O O . ASP A 1 82 ? 6.381 12.707 -12.873 1.00 87.94 82 ASP A O 1
ATOM 676 N N . ILE A 1 83 ? 7.306 13.781 -14.603 1.00 90.75 83 ILE A N 1
ATOM 677 C CA . ILE A 1 83 ? 8.675 13.646 -14.087 1.00 90.75 83 ILE A CA 1
ATOM 678 C C . ILE A 1 83 ? 8.888 14.448 -12.792 1.00 90.75 83 ILE A C 1
ATOM 680 O O . ILE A 1 83 ? 9.714 14.081 -11.961 1.00 90.75 83 ILE A O 1
ATOM 684 N N . ASP A 1 84 ? 8.107 15.511 -12.588 1.00 92.12 84 ASP A N 1
ATOM 685 C CA . ASP A 1 84 ? 8.116 16.313 -11.363 1.00 92.12 84 ASP A CA 1
ATOM 686 C C . ASP A 1 84 ? 7.705 15.482 -10.131 1.00 92.12 84 ASP A C 1
ATOM 688 O O . ASP A 1 84 ? 8.313 15.605 -9.065 1.00 92.12 84 ASP A O 1
ATOM 692 N N . ASP A 1 85 ? 6.774 14.530 -10.289 1.00 91.69 85 ASP A N 1
ATOM 693 C CA . ASP A 1 85 ? 6.408 13.589 -9.221 1.00 91.69 85 ASP A CA 1
ATOM 694 C C . ASP A 1 85 ? 7.611 12.728 -8.793 1.00 91.69 85 ASP A C 1
ATOM 696 O O . ASP A 1 85 ? 7.792 12.441 -7.607 1.00 91.69 85 ASP A O 1
ATOM 700 N N . ALA A 1 86 ? 8.477 12.352 -9.743 1.00 93.12 86 ALA A N 1
ATOM 701 C CA . ALA A 1 86 ? 9.692 11.589 -9.463 1.00 93.12 86 ALA A CA 1
ATOM 702 C C . ALA A 1 86 ? 10.730 12.414 -8.686 1.00 93.12 86 ALA A C 1
ATOM 704 O O . ALA A 1 86 ? 11.351 11.901 -7.756 1.00 93.12 86 ALA A O 1
ATOM 705 N N . ILE A 1 87 ? 10.900 13.695 -9.032 1.00 94.44 87 ILE A N 1
ATOM 706 C CA . ILE A 1 87 ? 11.857 14.601 -8.371 1.00 94.44 87 ILE A CA 1
ATOM 707 C C . ILE A 1 87 ? 11.470 14.814 -6.903 1.00 94.44 87 ILE A C 1
ATOM 709 O O . ILE A 1 87 ? 12.323 14.811 -6.013 1.00 94.44 87 ILE A O 1
ATOM 713 N N . ARG A 1 88 ? 10.168 14.944 -6.629 1.00 92.50 88 ARG A N 1
ATOM 714 C CA . ARG A 1 88 ? 9.635 15.159 -5.276 1.00 92.50 88 ARG A CA 1
ATOM 715 C C . ARG A 1 88 ? 9.726 13.923 -4.381 1.00 92.50 88 ARG A C 1
ATOM 717 O O . ARG A 1 88 ? 9.619 14.061 -3.161 1.00 92.50 88 ARG A O 1
ATOM 724 N N . PHE A 1 89 ? 9.949 12.734 -4.948 1.00 94.00 89 PHE A N 1
ATOM 725 C CA . PHE A 1 89 ? 9.880 11.463 -4.226 1.00 94.00 89 PHE A CA 1
ATOM 726 C C . PHE A 1 89 ? 10.718 11.429 -2.950 1.00 94.00 89 PHE A C 1
ATOM 728 O O . PHE A 1 89 ? 10.194 11.048 -1.909 1.00 94.00 89 PHE A O 1
ATOM 735 N N . LEU A 1 90 ? 11.989 11.839 -2.991 1.00 93.00 90 LEU A N 1
ATOM 736 C CA . LEU A 1 90 ? 12.858 11.737 -1.814 1.00 93.00 90 LEU A CA 1
ATOM 737 C C . LEU A 1 90 ? 12.366 12.627 -0.661 1.00 93.00 90 LEU A C 1
ATOM 739 O O . LEU A 1 90 ? 12.348 12.195 0.491 1.00 93.00 90 LEU A O 1
ATOM 743 N N . GLY A 1 91 ? 11.920 13.847 -0.977 1.00 94.25 91 GLY A N 1
ATOM 744 C CA . GLY A 1 91 ? 11.360 14.774 0.008 1.00 94.25 91 GLY A CA 1
ATOM 745 C C . GLY A 1 91 ? 10.051 14.255 0.600 1.00 94.25 91 GLY A C 1
ATOM 746 O O . GLY A 1 91 ? 9.884 14.240 1.818 1.00 94.25 91 GLY A O 1
ATOM 747 N N . VAL A 1 92 ? 9.158 13.747 -0.253 1.00 93.12 92 VAL A N 1
ATOM 748 C CA . VAL A 1 92 ? 7.897 13.123 0.165 1.00 93.12 92 VAL A CA 1
ATOM 749 C C . VAL A 1 92 ? 8.158 11.871 1.009 1.00 93.12 92 VAL A C 1
ATOM 751 O O . VAL A 1 92 ? 7.531 11.693 2.047 1.00 93.12 92 VAL A O 1
ATOM 754 N N . PHE A 1 93 ? 9.131 11.040 0.640 1.00 92.62 93 PHE A N 1
ATOM 755 C CA . PHE A 1 93 ? 9.502 9.835 1.377 1.00 92.62 93 PHE A CA 1
ATOM 756 C C . PHE A 1 93 ? 9.977 10.142 2.800 1.00 92.62 93 PHE A C 1
ATOM 758 O O . PHE A 1 93 ? 9.493 9.539 3.759 1.00 92.62 93 PHE A O 1
ATOM 765 N N . ILE A 1 94 ? 10.876 11.118 2.952 1.00 92.88 94 ILE A N 1
ATOM 766 C CA . ILE A 1 94 ? 11.354 11.557 4.269 1.00 92.88 94 ILE A CA 1
ATOM 767 C C . ILE A 1 94 ? 10.214 12.218 5.058 1.00 92.88 94 ILE A C 1
ATOM 769 O O . ILE A 1 94 ? 10.036 11.924 6.241 1.00 92.88 94 ILE A O 1
ATOM 773 N N . GLY A 1 95 ? 9.412 13.063 4.404 1.00 93.19 95 GLY A N 1
ATOM 774 C CA . GLY A 1 95 ? 8.278 13.754 5.015 1.00 93.19 95 GLY A CA 1
ATOM 775 C C . GLY A 1 95 ? 7.224 12.796 5.572 1.00 93.19 95 GLY A C 1
ATOM 776 O O . GLY A 1 95 ? 6.845 12.921 6.736 1.00 93.19 95 GLY A O 1
ATOM 777 N N . PHE A 1 96 ? 6.797 11.802 4.790 1.00 90.56 96 PHE A N 1
ATOM 778 C CA . PHE A 1 96 ? 5.871 10.750 5.231 1.00 90.56 96 PHE A CA 1
ATOM 779 C C . PHE A 1 96 ? 6.497 9.837 6.291 1.00 90.56 96 PHE A C 1
ATOM 781 O O . PHE A 1 96 ? 5.812 9.422 7.221 1.00 90.56 96 PHE A O 1
ATOM 788 N N . GLY A 1 97 ? 7.804 9.568 6.225 1.00 90.31 97 GLY A N 1
ATOM 789 C CA . GLY A 1 97 ? 8.505 8.848 7.291 1.00 90.31 97 GLY A CA 1
ATOM 790 C C . GLY A 1 97 ? 8.446 9.589 8.632 1.00 90.31 97 GLY A C 1
ATOM 791 O O . GLY A 1 97 ? 8.078 9.013 9.657 1.00 90.31 97 GLY A O 1
ATOM 792 N N . PHE A 1 98 ? 8.755 10.886 8.639 1.00 90.88 98 PHE A N 1
ATOM 793 C CA . PHE A 1 98 ? 8.724 11.704 9.852 1.00 90.88 98 PHE A CA 1
ATOM 794 C C . PHE A 1 98 ? 7.296 11.934 10.369 1.00 90.88 98 PHE A C 1
ATOM 796 O O . PHE A 1 98 ? 6.988 11.645 11.522 1.00 90.88 98 PHE A O 1
ATOM 803 N N . THR A 1 99 ? 6.391 12.407 9.514 1.00 90.75 99 THR A N 1
ATOM 804 C CA . THR A 1 99 ? 5.000 12.681 9.915 1.00 90.75 99 THR A CA 1
ATOM 805 C C . THR A 1 99 ? 4.242 11.401 10.265 1.00 90.75 99 THR A C 1
ATOM 807 O O . THR A 1 99 ? 3.521 11.369 11.261 1.00 90.75 99 THR A O 1
ATOM 810 N N . GLY A 1 100 ? 4.464 10.318 9.518 1.00 89.31 100 GLY A N 1
ATOM 811 C CA . GLY A 1 100 ? 3.875 9.009 9.783 1.00 89.31 100 GLY A CA 1
ATOM 812 C C . GLY A 1 100 ? 4.358 8.390 11.094 1.00 89.31 100 GLY A C 1
ATOM 813 O O . GLY A 1 100 ? 3.547 7.816 11.820 1.00 89.31 100 GLY A O 1
ATOM 814 N N . THR A 1 101 ? 5.639 8.546 11.462 1.00 88.75 101 THR A N 1
ATOM 815 C CA . THR A 1 101 ? 6.122 8.098 12.785 1.00 88.75 101 THR A CA 1
ATOM 816 C C . THR A 1 101 ? 5.498 8.898 13.925 1.00 88.75 101 THR A C 1
ATOM 818 O O . THR A 1 101 ? 5.057 8.288 14.897 1.00 88.75 101 THR A O 1
ATOM 821 N N . LEU A 1 102 ? 5.396 10.227 13.807 1.00 89.06 102 LEU A N 1
ATOM 822 C CA . LEU A 1 102 ? 4.727 11.061 14.815 1.00 89.06 102 LEU A CA 1
ATOM 823 C C . LEU A 1 102 ? 3.252 10.687 14.983 1.00 89.06 102 LEU A C 1
ATOM 825 O O . LEU A 1 102 ? 2.772 10.544 16.107 1.00 89.06 102 LEU A O 1
ATOM 829 N N . TYR A 1 103 ? 2.548 10.486 13.869 1.00 88.81 103 TYR A N 1
ATOM 830 C CA . TYR A 1 103 ? 1.147 10.082 13.880 1.00 88.81 103 TYR A CA 1
ATOM 831 C C . TYR A 1 103 ? 0.959 8.715 14.553 1.00 88.81 103 TYR A C 1
ATOM 833 O O . TYR A 1 103 ? 0.109 8.570 15.431 1.00 88.81 103 TYR A O 1
ATOM 841 N N . LEU A 1 104 ? 1.808 7.735 14.219 1.00 87.31 104 LEU A N 1
ATOM 842 C CA . LEU A 1 104 ? 1.779 6.409 14.838 1.00 87.31 104 LEU A CA 1
ATOM 843 C C . LEU A 1 104 ? 2.063 6.470 16.349 1.00 87.31 104 LEU A C 1
ATOM 845 O O . LEU A 1 104 ? 1.402 5.777 17.119 1.00 87.31 104 LEU A O 1
ATOM 849 N N . MET A 1 105 ? 3.015 7.304 16.785 1.00 86.81 105 MET A N 1
ATOM 850 C CA . MET A 1 105 ? 3.293 7.509 18.212 1.00 86.81 105 MET A CA 1
ATOM 851 C C . MET A 1 105 ? 2.073 8.076 18.945 1.00 86.81 105 MET A C 1
ATOM 853 O O . MET A 1 105 ? 1.673 7.537 19.979 1.00 86.81 105 MET A O 1
ATOM 857 N N . LEU A 1 106 ? 1.461 9.132 18.399 1.00 87.19 106 LEU A N 1
ATOM 858 C CA . LEU A 1 106 ? 0.276 9.764 18.979 1.00 87.19 106 LEU A CA 1
ATOM 859 C C . LEU A 1 106 ? -0.869 8.759 19.112 1.00 87.19 106 LEU A C 1
ATOM 861 O O . LEU A 1 106 ? -1.495 8.665 20.165 1.00 87.19 106 LEU A O 1
ATOM 865 N N . GLU A 1 107 ? -1.122 7.968 18.078 1.00 84.94 107 GLU A N 1
ATOM 866 C CA . GLU A 1 107 ? -2.227 7.021 18.093 1.00 84.94 107 GLU A CA 1
ATOM 867 C C . GLU A 1 107 ? -1.998 5.831 19.022 1.00 84.94 107 GLU A C 1
ATOM 869 O O . GLU A 1 107 ? -2.897 5.473 19.779 1.00 84.94 107 GLU A O 1
ATOM 874 N N . VAL A 1 108 ? -0.799 5.242 19.027 1.00 84.38 108 VAL A N 1
ATOM 875 C CA . VAL A 1 108 ? -0.465 4.174 19.983 1.00 84.38 108 VAL A CA 1
ATOM 876 C C . VAL A 1 108 ? -0.576 4.694 21.418 1.00 84.38 108 VAL A C 1
ATOM 878 O O . VAL A 1 108 ? -1.029 3.960 22.295 1.00 84.38 108 VAL A O 1
ATOM 881 N N . SER A 1 109 ? -0.236 5.964 21.655 1.00 83.38 109 SER A N 1
ATOM 882 C CA . SER A 1 109 ? -0.442 6.624 22.946 1.00 83.38 109 SER A CA 1
ATOM 883 C C . SER A 1 109 ? -1.931 6.790 23.287 1.00 83.38 109 SER A C 1
ATOM 885 O O . SER A 1 109 ? -2.348 6.420 24.384 1.00 83.38 109 SER A O 1
ATOM 887 N N . LEU A 1 110 ? -2.771 7.257 22.356 1.00 84.38 110 LEU A N 1
ATOM 888 C CA . LEU A 1 110 ? -4.222 7.382 22.574 1.00 84.38 110 LEU A CA 1
ATOM 889 C C . LEU A 1 110 ? -4.901 6.026 22.812 1.00 84.38 110 LEU A C 1
ATOM 891 O O . LEU A 1 110 ? -5.699 5.877 23.734 1.00 84.38 110 LEU A O 1
ATOM 895 N N . ILE A 1 111 ? -4.565 5.013 22.014 1.00 83.38 111 ILE A N 1
ATOM 896 C CA . ILE A 1 111 ? -5.094 3.655 22.180 1.00 83.38 111 ILE A CA 1
ATOM 897 C C . ILE A 1 111 ? -4.604 3.057 23.501 1.00 83.38 111 ILE A C 1
ATOM 899 O O . ILE A 1 111 ? -5.397 2.479 24.243 1.00 83.38 111 ILE A O 1
ATOM 903 N N . GLY A 1 112 ? -3.317 3.216 23.820 1.00 78.12 112 GLY A N 1
ATOM 904 C CA . GLY A 1 112 ? -2.733 2.739 25.070 1.00 78.12 112 GLY A CA 1
ATOM 905 C C . GLY A 1 112 ? -3.403 3.369 26.288 1.00 78.12 112 GLY A C 1
ATOM 906 O O . GLY A 1 112 ? -3.864 2.647 27.167 1.00 78.12 112 GLY A O 1
ATOM 907 N N . THR A 1 113 ? -3.534 4.698 26.302 1.00 78.19 113 THR A N 1
ATOM 908 C CA . THR A 1 113 ? -4.204 5.440 27.383 1.00 78.19 113 THR A CA 1
ATOM 909 C C . THR A 1 113 ? -5.676 5.062 27.523 1.00 78.19 113 THR A C 1
ATOM 911 O O . THR A 1 113 ? -6.146 4.884 28.644 1.00 78.19 113 THR A O 1
ATOM 914 N N . PHE A 1 114 ? -6.398 4.857 26.417 1.00 81.88 114 PHE A N 1
ATOM 915 C CA . PHE A 1 114 ? -7.779 4.373 26.445 1.00 81.88 114 PHE A CA 1
ATOM 916 C C . PHE A 1 114 ? -7.890 2.971 27.061 1.00 81.88 114 PHE A C 1
ATOM 918 O O . PHE A 1 114 ? -8.713 2.745 27.947 1.00 81.88 114 PHE A O 1
ATOM 925 N N . ILE A 1 115 ? -7.030 2.032 26.651 1.00 77.94 115 ILE A N 1
ATOM 926 C CA . ILE A 1 115 ? -6.992 0.674 27.220 1.00 77.94 115 ILE A CA 1
ATOM 927 C C . ILE A 1 115 ? -6.692 0.728 28.718 1.00 77.94 115 ILE A C 1
ATOM 929 O O . ILE A 1 115 ? -7.307 0.015 29.507 1.00 77.94 115 ILE A O 1
ATOM 933 N N . THR A 1 116 ? -5.770 1.586 29.135 1.00 72.62 116 THR A N 1
ATOM 934 C CA . THR A 1 116 ? -5.374 1.657 30.542 1.00 72.62 116 THR A CA 1
ATOM 935 C C . THR A 1 116 ? -6.423 2.358 31.387 1.00 72.62 116 THR A C 1
ATOM 937 O O . THR A 1 116 ? -6.688 1.912 32.498 1.00 72.62 116 THR A O 1
ATOM 940 N N . MET A 1 117 ? -7.105 3.367 30.834 1.00 72.19 117 MET A N 1
ATOM 941 C CA . MET A 1 117 ? -8.287 3.983 31.436 1.00 72.19 117 MET A CA 1
ATOM 942 C C . MET A 1 117 ? -9.377 2.931 31.691 1.00 72.19 117 MET A C 1
ATOM 944 O O . MET A 1 117 ? -9.921 2.874 32.790 1.00 72.19 117 MET A O 1
ATOM 948 N N . LEU A 1 118 ? -9.643 2.048 30.719 1.00 73.31 118 LEU A N 1
ATOM 949 C CA . LEU A 1 118 ? -10.617 0.954 30.850 1.00 73.31 118 LEU A CA 1
ATOM 950 C C . LEU A 1 118 ? -10.260 -0.065 31.943 1.00 73.31 118 LEU A C 1
ATOM 952 O O . LEU A 1 118 ? -11.155 -0.666 32.535 1.00 73.31 118 LEU A O 1
ATOM 956 N N . ILE A 1 119 ? -8.969 -0.296 32.185 1.00 70.44 119 ILE A N 1
ATOM 957 C CA . ILE A 1 119 ? -8.495 -1.288 33.160 1.00 70.44 119 ILE A CA 1
ATOM 958 C C . ILE A 1 119 ? -8.430 -0.697 34.568 1.00 70.44 119 ILE A C 1
ATOM 960 O O . ILE A 1 119 ? -8.830 -1.366 35.521 1.00 70.44 119 ILE A O 1
ATOM 964 N N . GLN A 1 120 ? -7.915 0.528 34.693 1.00 70.56 120 GLN A N 1
ATOM 965 C CA . GLN A 1 120 ? -7.590 1.153 35.976 1.00 70.56 120 GLN A CA 1
ATOM 966 C C . GLN A 1 120 ? -8.790 1.836 36.636 1.00 70.56 120 GLN A C 1
ATOM 968 O O . GLN A 1 120 ? -8.878 1.841 37.860 1.00 70.56 120 GLN A O 1
ATOM 973 N N . LEU A 1 121 ? -9.716 2.414 35.863 1.00 75.38 121 LEU A N 1
ATOM 974 C CA . LEU A 1 121 ? -10.900 3.054 36.435 1.00 75.38 121 LEU A CA 1
ATOM 975 C C . LEU A 1 121 ? -11.985 2.011 36.680 1.00 75.38 121 LEU A C 1
ATOM 977 O O . LEU A 1 121 ? -12.755 1.674 35.780 1.00 75.38 121 LEU A O 1
ATOM 981 N N . ASP A 1 122 ? -12.068 1.546 37.927 1.00 75.62 122 ASP A N 1
ATOM 982 C CA . ASP A 1 122 ? -13.087 0.596 38.383 1.00 75.62 122 ASP A CA 1
ATOM 983 C C . ASP A 1 122 ? -14.507 1.074 38.044 1.00 75.62 122 ASP A C 1
ATOM 985 O O . ASP A 1 122 ? -15.298 0.305 37.506 1.00 75.62 122 ASP A O 1
ATOM 989 N N . VAL A 1 123 ? -14.793 2.368 38.233 1.00 74.75 123 VAL A N 1
ATOM 990 C CA . VAL A 1 123 ? -16.085 2.986 37.880 1.00 74.75 123 VAL A CA 1
ATOM 991 C C . VAL A 1 123 ? -16.386 2.839 36.390 1.00 74.75 123 VAL A C 1
ATOM 993 O O . VAL A 1 123 ? -17.495 2.478 36.003 1.00 74.75 123 VAL A O 1
ATOM 996 N N . LEU A 1 124 ? -15.395 3.097 35.536 1.00 72.50 124 LEU A N 1
ATOM 997 C CA . LEU A 1 124 ? -15.580 3.046 34.091 1.00 72.50 124 LEU A CA 1
ATOM 998 C C . LEU A 1 124 ? -15.739 1.597 33.625 1.00 72.50 124 LEU A C 1
ATOM 1000 O O . LEU A 1 124 ? -16.638 1.308 32.841 1.00 72.50 124 LEU A O 1
ATOM 1004 N N . ARG A 1 125 ? -14.948 0.669 34.177 1.00 74.31 125 ARG A N 1
ATOM 1005 C CA . ARG A 1 125 ? -15.082 -0.772 33.936 1.00 74.31 125 ARG A CA 1
ATOM 1006 C C . ARG A 1 125 ? -16.460 -1.286 34.343 1.00 74.31 125 ARG A C 1
ATOM 1008 O O . ARG A 1 125 ? -17.079 -2.018 33.578 1.00 74.31 125 ARG A O 1
ATOM 1015 N N . GLU A 1 126 ? -16.942 -0.925 35.525 1.00 79.69 126 GLU A N 1
ATOM 1016 C CA . GLU A 1 126 ? -18.231 -1.386 36.041 1.00 79.69 126 GLU A CA 1
ATOM 1017 C C . GLU A 1 126 ? -19.409 -0.807 35.264 1.00 79.69 126 GLU A C 1
ATOM 1019 O O . GLU A 1 126 ? -20.320 -1.555 34.914 1.00 79.69 126 GLU A O 1
ATOM 1024 N N . VAL A 1 127 ? -19.379 0.482 34.910 1.00 77.69 127 VAL A N 1
ATOM 1025 C CA . VAL A 1 127 ? -20.396 1.096 34.039 1.00 77.69 127 VAL A CA 1
ATOM 1026 C C . VAL A 1 127 ? -20.438 0.387 32.688 1.00 77.69 127 VAL A C 1
ATOM 1028 O O . VAL A 1 127 ? -21.511 0.012 32.212 1.00 77.69 127 VAL A O 1
ATOM 1031 N N . LEU A 1 128 ? -19.270 0.133 32.099 1.00 74.12 128 LEU A N 1
ATOM 1032 C CA . LEU A 1 128 ? -19.150 -0.479 30.783 1.00 74.12 128 LEU A CA 1
ATOM 1033 C C . LEU A 1 128 ? -19.569 -1.954 30.818 1.00 74.12 128 LEU A C 1
ATOM 1035 O O . LEU A 1 128 ? -20.350 -2.374 29.975 1.00 74.12 128 LEU A O 1
ATOM 1039 N N . LEU A 1 129 ? -19.169 -2.730 31.830 1.00 75.31 129 LEU A N 1
ATOM 1040 C CA . LEU A 1 129 ? -19.643 -4.106 32.035 1.00 75.31 129 LEU A CA 1
ATOM 1041 C C . LEU A 1 129 ? -21.144 -4.166 32.344 1.00 75.31 129 LEU A C 1
ATOM 1043 O O . LEU A 1 129 ? -21.826 -5.084 31.893 1.00 75.31 129 LEU A O 1
ATOM 1047 N N . LYS A 1 130 ? -21.692 -3.188 33.066 1.00 78.88 130 LYS A N 1
ATOM 1048 C CA . LYS A 1 130 ? -23.129 -3.118 33.347 1.00 78.88 130 LYS A CA 1
ATOM 1049 C C . LYS A 1 130 ? -23.935 -2.796 32.087 1.00 78.88 130 LYS A C 1
ATOM 1051 O O . LYS A 1 130 ? -24.966 -3.421 31.862 1.00 78.88 130 LYS A O 1
ATOM 1056 N N . GLN A 1 131 ? -23.458 -1.885 31.237 1.00 73.50 131 GLN A N 1
ATOM 1057 C CA . GLN A 1 131 ? -24.128 -1.530 29.979 1.00 73.50 131 GLN A CA 1
ATOM 1058 C C . GLN A 1 131 ? -23.925 -2.559 28.858 1.00 73.50 131 GLN A C 1
ATOM 1060 O O . GLN A 1 131 ? -24.894 -2.910 28.185 1.00 73.50 131 GLN A O 1
ATOM 1065 N N . LEU A 1 132 ? -22.697 -3.047 28.651 1.00 71.12 132 LEU A N 1
ATOM 1066 C CA . LEU A 1 132 ? -22.341 -3.967 27.561 1.00 71.12 132 LEU A CA 1
ATOM 1067 C C . LEU A 1 132 ? -22.399 -5.447 27.938 1.00 71.12 132 LEU A C 1
ATOM 1069 O O . LEU A 1 132 ? -22.554 -6.259 27.036 1.00 71.12 132 LEU A O 1
ATOM 1073 N N . GLY A 1 133 ? -22.234 -5.813 29.210 1.00 68.44 133 GLY A N 1
ATOM 1074 C CA . GLY A 1 133 ? -22.174 -7.212 29.655 1.00 68.44 133 GLY A CA 1
ATOM 1075 C C . GLY A 1 133 ? -23.483 -7.727 30.256 1.00 68.44 133 GLY A C 1
ATOM 1076 O O . GLY A 1 133 ? -23.905 -8.832 29.934 1.00 68.44 133 GLY A O 1
ATOM 1077 N N . TYR A 1 134 ? -24.144 -6.920 31.093 1.00 66.94 134 TYR A N 1
ATOM 1078 C CA . TYR A 1 134 ? -25.386 -7.299 31.790 1.00 66.94 134 TYR A CA 1
ATOM 1079 C C . TYR A 1 134 ? -26.647 -6.588 31.268 1.00 66.94 134 TYR A C 1
ATOM 1081 O O . TYR A 1 134 ? -27.751 -6.857 31.737 1.00 66.94 134 TYR A O 1
ATOM 1089 N N . GLY A 1 135 ? -26.502 -5.676 30.306 1.00 67.94 135 GLY A N 1
ATOM 1090 C CA . GLY A 1 135 ? -27.616 -4.925 29.732 1.00 67.94 135 GLY A CA 1
ATOM 1091 C C . GLY A 1 135 ? -28.394 -5.705 28.668 1.00 67.94 135 GLY A C 1
ATOM 1092 O O . GLY A 1 135 ? -27.858 -6.586 27.994 1.00 67.94 135 GLY A O 1
ATOM 1093 N N . ALA A 1 136 ? -29.648 -5.302 28.430 1.00 71.19 136 ALA A N 1
ATOM 1094 C CA . ALA A 1 136 ? -30.501 -5.819 27.350 1.00 71.19 136 ALA A CA 1
ATOM 1095 C C . ALA A 1 136 ? -29.841 -5.752 25.951 1.00 71.19 136 ALA A C 1
ATOM 1097 O O . ALA A 1 136 ? -30.187 -6.521 25.054 1.00 71.19 136 ALA A O 1
ATOM 1098 N N . TYR A 1 137 ? -28.851 -4.871 25.776 1.00 77.81 137 TYR A N 1
ATOM 1099 C CA . TYR A 1 137 ? -28.053 -4.733 24.557 1.00 77.81 137 TYR A CA 1
ATOM 1100 C C . TYR A 1 137 ? -27.165 -5.948 24.249 1.00 77.81 137 TYR A C 1
ATOM 1102 O O . TYR A 1 137 ? -26.970 -6.283 23.082 1.00 77.81 137 TYR A O 1
ATOM 1110 N N . PHE A 1 138 ? -26.642 -6.636 25.268 1.00 79.56 138 PHE A N 1
ATOM 1111 C CA . PHE A 1 138 ? -25.810 -7.823 25.055 1.00 79.56 138 PHE A CA 1
ATOM 1112 C C . PHE A 1 138 ? -26.641 -8.990 24.516 1.00 79.56 138 PHE A C 1
ATOM 1114 O O . PHE A 1 138 ? -26.283 -9.629 23.524 1.00 79.56 138 PHE A O 1
ATOM 1121 N N . ALA A 1 139 ? -27.800 -9.220 25.137 1.00 81.75 139 ALA A N 1
ATOM 1122 C CA . ALA A 1 139 ? -28.742 -10.244 24.708 1.00 81.75 139 ALA A CA 1
ATOM 1123 C C . ALA A 1 139 ? -29.262 -9.968 23.287 1.00 81.75 139 ALA A C 1
ATOM 1125 O O . ALA A 1 139 ? -29.273 -10.873 22.452 1.00 81.75 139 ALA A O 1
ATOM 1126 N N . SER A 1 140 ? -29.621 -8.718 22.970 1.00 82.00 140 SER A N 1
ATOM 1127 C CA . SER A 1 140 ? -30.105 -8.355 21.632 1.00 82.00 140 SER A CA 1
ATOM 1128 C C . SER A 1 140 ? -29.035 -8.513 20.545 1.00 82.00 140 SER A C 1
ATOM 1130 O O . SER A 1 140 ? -29.352 -8.961 19.442 1.00 82.00 140 SER A O 1
ATOM 1132 N N . PHE A 1 141 ? -27.761 -8.248 20.855 1.00 80.44 141 PHE A N 1
ATOM 1133 C CA . PHE A 1 141 ? -26.647 -8.512 19.941 1.00 80.44 141 PHE A CA 1
ATOM 1134 C C . PHE A 1 141 ? -26.495 -10.008 19.631 1.00 80.44 141 PHE A C 1
ATOM 1136 O O . PHE A 1 141 ? -26.348 -10.394 18.468 1.00 80.44 141 PHE A O 1
ATOM 1143 N N . PHE A 1 142 ? -26.580 -10.865 20.653 1.00 83.19 142 PHE A N 1
ATOM 1144 C CA . PHE A 1 142 ? -26.471 -12.315 20.478 1.00 83.19 142 PHE A CA 1
ATOM 1145 C C . PHE A 1 142 ? -27.651 -12.883 19.676 1.00 83.19 142 PHE A C 1
ATOM 1147 O O . PHE A 1 142 ? -27.455 -13.659 18.737 1.00 83.19 142 PHE A O 1
ATOM 1154 N N . VAL A 1 143 ? -28.871 -12.424 19.976 1.00 86.44 143 VAL A N 1
ATOM 1155 C CA . VAL A 1 143 ? -30.078 -12.759 19.205 1.00 86.44 143 VAL A CA 1
ATOM 1156 C C . VAL A 1 143 ? -29.923 -12.327 17.745 1.00 86.44 143 VAL A C 1
ATOM 1158 O O . VAL A 1 143 ? -30.193 -13.124 16.848 1.00 86.44 143 VAL A O 1
ATOM 1161 N N . ALA A 1 144 ? -29.413 -11.121 17.474 1.00 84.75 144 ALA A N 1
ATOM 1162 C CA . ALA A 1 144 ? -29.194 -10.643 16.109 1.00 84.75 144 ALA A CA 1
ATOM 1163 C C . ALA A 1 144 ? -28.198 -11.518 15.322 1.00 84.75 144 ALA A C 1
ATOM 1165 O O . ALA A 1 144 ? -28.409 -11.766 14.133 1.00 84.75 144 ALA A O 1
ATOM 1166 N N . ILE A 1 145 ? -27.138 -12.026 15.962 1.00 84.44 145 ILE A N 1
ATOM 1167 C CA . ILE A 1 145 ? -26.196 -12.965 15.328 1.00 84.44 145 ILE A CA 1
ATOM 1168 C C . ILE A 1 145 ? -26.888 -14.290 14.993 1.00 84.44 145 ILE A C 1
ATOM 1170 O O . ILE A 1 145 ? -26.763 -14.781 13.868 1.00 84.44 145 ILE A O 1
ATOM 1174 N N . ILE A 1 146 ? -27.639 -14.861 15.939 1.00 89.06 146 ILE A N 1
ATOM 1175 C CA . ILE A 1 146 ? -28.366 -16.121 15.733 1.00 89.06 146 ILE A CA 1
ATOM 1176 C C . ILE A 1 146 ? -29.376 -15.980 14.589 1.00 89.06 146 ILE A C 1
ATOM 1178 O O . ILE A 1 146 ? -29.404 -16.820 13.688 1.00 89.06 146 ILE A O 1
ATOM 1182 N N . VAL A 1 147 ? -30.150 -14.891 14.573 1.00 89.19 147 VAL A N 1
ATOM 1183 C CA . VAL A 1 147 ? -31.118 -14.592 13.509 1.00 89.19 147 VAL A CA 1
ATOM 1184 C C . VAL A 1 147 ? -30.431 -14.507 12.145 1.00 89.19 147 VAL A C 1
ATOM 1186 O O . VAL A 1 147 ? -30.953 -15.052 11.177 1.00 89.19 147 VAL A O 1
ATOM 1189 N N . GLN A 1 148 ? -29.234 -13.923 12.043 1.00 86.44 148 GLN A N 1
ATOM 1190 C CA . GLN A 1 148 ? -28.483 -13.882 10.780 1.00 86.44 148 GLN A CA 1
ATOM 1191 C C . GLN A 1 148 ? -28.018 -15.269 10.311 1.00 86.44 148 GLN A C 1
ATOM 1193 O O . GLN A 1 148 ? -28.048 -15.565 9.110 1.00 86.44 148 GLN A O 1
ATOM 1198 N N . PHE A 1 149 ? -27.579 -16.131 11.232 1.00 89.00 149 PHE A N 1
ATOM 1199 C CA . PHE A 1 149 ? -27.232 -17.513 10.897 1.00 89.00 149 PHE A CA 1
ATOM 1200 C C . PHE A 1 149 ? -28.462 -18.296 10.434 1.00 89.00 149 PHE A C 1
ATOM 1202 O O . PHE A 1 149 ? -28.396 -18.968 9.401 1.00 89.00 149 PHE A O 1
ATOM 1209 N N . LEU A 1 150 ? -29.582 -18.160 11.148 1.00 90.19 150 LEU A N 1
ATOM 1210 C CA . LEU A 1 150 ? -30.867 -18.754 10.779 1.00 90.19 150 LEU A CA 1
ATOM 1211 C C . LEU A 1 150 ? -31.338 -18.252 9.415 1.00 90.19 150 LEU A C 1
ATOM 1213 O O . LEU A 1 150 ? -31.656 -19.069 8.559 1.00 90.19 150 LEU A O 1
ATOM 1217 N N . GLN A 1 151 ? -31.290 -16.943 9.160 1.00 91.12 151 GLN A N 1
ATOM 1218 C CA . GLN A 1 151 ? -31.652 -16.346 7.874 1.00 91.12 151 GLN A CA 1
ATOM 1219 C C . GLN A 1 151 ? -30.867 -16.990 6.727 1.00 91.12 151 GLN A C 1
ATOM 1221 O O . GLN A 1 151 ? -31.458 -17.452 5.751 1.00 91.12 151 GLN A O 1
ATOM 1226 N N . LYS A 1 152 ? -29.537 -17.099 6.852 1.00 89.50 152 LYS A N 1
ATOM 1227 C CA . LYS A 1 152 ? -28.701 -17.739 5.823 1.00 89.50 152 LYS A CA 1
ATOM 1228 C C . LYS A 1 152 ? -29.067 -19.213 5.615 1.00 89.50 152 LYS A C 1
ATOM 1230 O O . LYS A 1 152 ? -29.054 -19.690 4.482 1.00 89.50 152 LYS A O 1
ATOM 1235 N N . ARG A 1 153 ? -29.377 -19.942 6.691 1.00 90.06 153 ARG A N 1
ATOM 1236 C CA . ARG A 1 153 ? -29.768 -21.359 6.621 1.00 90.06 153 ARG A CA 1
ATOM 1237 C C . ARG A 1 153 ? -31.139 -21.546 5.977 1.00 90.06 153 ARG A C 1
ATOM 1239 O O . ARG A 1 153 ? -31.239 -22.332 5.044 1.00 90.06 153 ARG A O 1
ATOM 1246 N N . VAL A 1 154 ? -32.147 -20.792 6.409 1.00 90.31 154 VAL A N 1
ATOM 1247 C CA . VAL A 1 154 ? -33.507 -20.824 5.848 1.00 90.31 154 VAL A CA 1
ATOM 1248 C C . VAL A 1 154 ? -33.489 -20.439 4.371 1.00 90.31 154 VAL A C 1
ATOM 1250 O O . VAL A 1 154 ? -34.068 -21.150 3.558 1.00 90.31 154 VAL A O 1
ATOM 1253 N N . THR A 1 155 ? -32.749 -19.388 3.996 1.00 90.31 155 THR A N 1
ATOM 1254 C CA . THR A 1 155 ? -32.635 -18.968 2.588 1.00 90.31 155 THR A CA 1
ATOM 1255 C C . THR A 1 155 ? -32.080 -20.087 1.703 1.00 90.31 155 THR A C 1
ATOM 1257 O O . THR A 1 155 ? -32.640 -20.379 0.648 1.00 90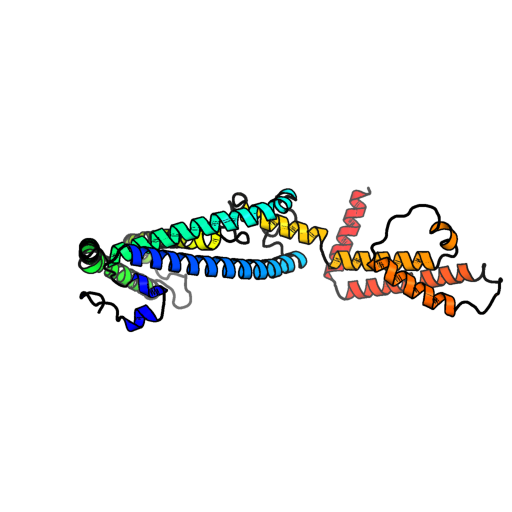.31 155 THR A O 1
ATOM 1260 N N . ASN A 1 156 ? -31.012 -20.751 2.156 1.00 88.00 156 ASN A N 1
ATOM 1261 C CA . ASN A 1 156 ? -30.365 -21.826 1.404 1.00 88.00 156 ASN A CA 1
ATOM 1262 C C . ASN A 1 156 ? -31.187 -23.117 1.332 1.00 88.00 156 ASN A C 1
ATOM 1264 O O . ASN A 1 156 ? -31.056 -23.840 0.354 1.00 88.00 156 ASN A O 1
ATOM 1268 N N . LEU A 1 157 ? -31.971 -23.434 2.366 1.00 87.56 157 LEU A N 1
ATOM 1269 C CA . LEU A 1 157 ? -32.739 -24.681 2.425 1.00 87.56 157 LEU A CA 1
ATOM 1270 C C . LEU A 1 157 ? -34.108 -24.571 1.747 1.00 87.56 157 LEU A C 1
ATOM 1272 O O . LEU A 1 157 ? -34.545 -25.527 1.122 1.00 87.56 157 LEU A O 1
ATOM 1276 N N . VAL A 1 158 ? -34.787 -23.429 1.892 1.00 88.44 158 VAL A N 1
ATOM 1277 C CA . VAL A 1 158 ? -36.186 -23.267 1.462 1.00 88.44 158 VAL A CA 1
ATOM 1278 C C . VAL A 1 158 ? -36.294 -22.645 0.071 1.00 88.44 158 VAL A C 1
ATOM 1280 O O . VAL A 1 158 ? -37.160 -23.034 -0.707 1.00 88.44 158 VAL A O 1
ATOM 1283 N N . PHE A 1 159 ? -35.444 -21.665 -0.253 1.00 87.56 159 PHE A N 1
ATOM 1284 C CA . PHE A 1 159 ? -35.636 -20.837 -1.450 1.00 87.56 159 PHE A CA 1
ATOM 1285 C C . PHE A 1 159 ? -34.637 -21.114 -2.576 1.00 87.56 159 PHE A C 1
ATOM 1287 O O . PHE A 1 159 ? -34.974 -20.872 -3.735 1.00 87.56 159 PHE A O 1
ATOM 1294 N N . ILE A 1 160 ? -33.435 -21.604 -2.262 1.00 88.50 160 ILE A N 1
ATOM 1295 C CA . ILE A 1 160 ? -32.364 -21.834 -3.242 1.00 88.50 160 ILE A CA 1
ATOM 1296 C C . ILE A 1 160 ? -32.445 -23.245 -3.831 1.00 88.50 160 ILE A C 1
ATOM 1298 O O . ILE A 1 160 ? -32.626 -24.232 -3.121 1.00 88.50 160 ILE A O 1
ATOM 1302 N N . GLU A 1 161 ? -32.272 -23.335 -5.147 1.00 86.75 161 GLU A N 1
ATOM 1303 C CA . GLU A 1 161 ? -32.254 -24.599 -5.875 1.00 86.75 161 GLU A CA 1
ATOM 1304 C C . GLU A 1 161 ? -31.003 -25.438 -5.577 1.00 86.75 161 GLU A C 1
ATOM 1306 O O . GLU A 1 161 ? -29.882 -24.947 -5.652 1.00 86.75 161 GLU A O 1
ATOM 1311 N N . SER A 1 162 ? -31.159 -26.739 -5.307 1.00 79.25 162 SER A N 1
ATOM 1312 C CA . SER A 1 162 ? -30.076 -27.616 -4.818 1.00 79.25 162 SER A CA 1
ATOM 1313 C C . SER A 1 162 ? -28.845 -27.701 -5.731 1.00 79.25 162 SER A C 1
ATOM 1315 O O . SER A 1 162 ? -27.767 -28.077 -5.273 1.00 79.25 162 SER A O 1
ATOM 1317 N N . ARG A 1 163 ? -28.984 -27.362 -7.020 1.00 79.88 163 ARG A N 1
ATOM 1318 C CA . ARG A 1 163 ? -27.895 -27.400 -8.009 1.00 79.88 163 ARG A CA 1
ATOM 1319 C C . ARG A 1 163 ? -27.201 -26.055 -8.226 1.00 79.88 163 ARG A C 1
ATOM 1321 O O . ARG A 1 163 ? -26.147 -26.030 -8.858 1.00 79.88 163 ARG A O 1
ATOM 1328 N N . THR A 1 164 ? -27.736 -24.941 -7.718 1.00 81.06 164 THR A N 1
ATOM 1329 C CA . THR A 1 164 ? -27.143 -23.611 -7.932 1.00 81.06 164 THR A CA 1
ATOM 1330 C C . THR A 1 164 ? -27.132 -22.774 -6.654 1.00 81.06 164 THR A C 1
ATOM 1332 O O . THR A 1 164 ? -27.891 -22.995 -5.726 1.00 81.06 164 THR A O 1
ATOM 1335 N N . ARG A 1 165 ? -26.243 -21.780 -6.571 1.00 80.06 165 ARG A N 1
ATOM 1336 C CA . ARG A 1 165 ? -26.173 -20.871 -5.407 1.00 80.06 165 ARG A CA 1
ATOM 1337 C C . ARG A 1 165 ? -27.037 -19.614 -5.558 1.00 80.06 165 ARG A C 1
ATOM 1339 O O . ARG A 1 165 ? -26.944 -18.729 -4.714 1.00 80.06 165 ARG A O 1
ATOM 1346 N N . PHE A 1 166 ? -27.803 -19.500 -6.644 1.00 85.06 166 PHE A N 1
ATOM 1347 C CA . PHE A 1 166 ? -28.445 -18.238 -7.029 1.00 85.06 166 PHE A CA 1
ATOM 1348 C C . PHE A 1 166 ? -29.856 -18.391 -7.611 1.00 85.06 166 PHE A C 1
ATOM 1350 O O . PHE A 1 166 ? -30.636 -17.447 -7.522 1.00 85.06 166 PHE A O 1
ATOM 1357 N N . MET A 1 167 ? -30.213 -19.539 -8.199 1.00 87.50 167 MET A N 1
ATOM 1358 C CA . MET A 1 167 ? -31.560 -19.723 -8.748 1.00 87.50 167 MET A CA 1
ATOM 1359 C C . MET A 1 167 ? -32.562 -19.998 -7.621 1.00 87.50 167 MET A C 1
ATOM 1361 O O . MET A 1 167 ? -32.254 -20.701 -6.655 1.00 87.50 167 MET A O 1
ATOM 1365 N N . ILE A 1 168 ? -33.749 -19.400 -7.745 1.00 89.06 168 ILE A N 1
ATOM 1366 C CA . ILE A 1 168 ? -34.811 -19.403 -6.733 1.00 89.06 168 ILE A CA 1
ATOM 1367 C C . ILE A 1 168 ? -35.988 -20.229 -7.257 1.00 89.06 168 ILE A C 1
ATOM 1369 O O . ILE A 1 168 ? -36.438 -19.977 -8.375 1.00 89.06 168 ILE A O 1
ATOM 1373 N N . TYR A 1 169 ? -36.531 -21.138 -6.439 1.00 83.19 169 TYR A N 1
ATOM 1374 C CA . TYR A 1 169 ? -37.724 -21.925 -6.791 1.00 83.19 169 TYR A CA 1
ATOM 1375 C C . TYR A 1 169 ? -39.007 -21.076 -6.808 1.00 83.19 169 TYR A C 1
ATOM 1377 O O . TYR A 1 169 ? -39.629 -20.885 -7.851 1.00 83.19 169 TYR A O 1
ATOM 1385 N N . HIS A 1 170 ? -39.412 -20.532 -5.653 1.00 83.38 170 HIS A N 1
ATOM 1386 C CA . HIS A 1 170 ? -40.679 -19.809 -5.499 1.00 83.38 170 HIS A CA 1
ATOM 1387 C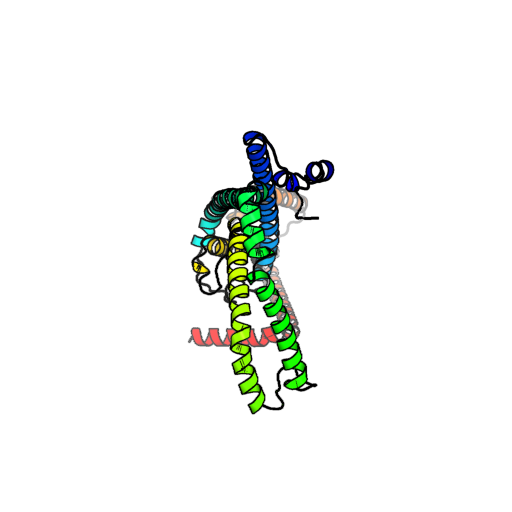 C . HIS A 1 170 ? -40.453 -18.316 -5.256 1.00 83.38 170 HIS A C 1
ATOM 1389 O O . HIS A 1 170 ? -40.116 -17.887 -4.152 1.00 83.38 170 HIS A O 1
ATOM 1395 N N . ARG A 1 171 ? -40.682 -17.501 -6.293 1.00 87.56 171 ARG A N 1
ATOM 1396 C CA . ARG A 1 171 ? -40.410 -16.053 -6.254 1.00 87.56 171 ARG A CA 1
ATOM 1397 C C . ARG A 1 171 ? -41.337 -15.272 -5.318 1.00 87.56 171 ARG A C 1
ATOM 1399 O O . ARG A 1 171 ? -40.868 -14.402 -4.593 1.00 87.56 171 ARG A O 1
ATOM 1406 N N . ALA A 1 172 ? -42.633 -15.585 -5.307 1.00 90.06 172 ALA A N 1
ATOM 1407 C CA . ALA A 1 172 ? -43.625 -14.859 -4.508 1.00 90.06 172 ALA A CA 1
ATOM 1408 C C . ALA A 1 172 ? -43.386 -14.939 -2.980 1.00 90.06 172 ALA A C 1
ATOM 1410 O O . ALA A 1 172 ? -43.284 -13.880 -2.349 1.00 90.06 172 ALA A O 1
ATOM 1411 N N . PRO A 1 173 ? -43.224 -16.131 -2.362 1.00 90.38 173 PRO A N 1
ATOM 1412 C CA . PRO A 1 173 ? -42.939 -16.221 -0.928 1.00 90.38 173 PRO A CA 1
ATOM 1413 C C . PRO A 1 173 ? -41.538 -15.703 -0.587 1.00 90.38 173 PRO A C 1
ATOM 1415 O O . PRO A 1 173 ? -41.346 -15.119 0.478 1.00 90.38 173 PRO A O 1
ATOM 1418 N N . PHE A 1 174 ? -40.575 -15.839 -1.505 1.00 91.69 174 PHE A N 1
ATOM 1419 C CA . PHE A 1 174 ? -39.249 -15.254 -1.331 1.00 91.69 174 PHE A CA 1
ATOM 1420 C C . PHE A 1 174 ? -39.308 -13.727 -1.221 1.00 91.69 174 PHE A C 1
ATOM 1422 O O . PHE A 1 174 ? -38.598 -13.159 -0.400 1.00 91.69 174 PHE A O 1
ATOM 1429 N N . LEU A 1 175 ? -40.177 -13.054 -1.984 1.00 91.12 175 LEU A N 1
ATOM 1430 C CA . LEU A 1 175 ? -40.320 -11.597 -1.915 1.00 91.12 175 LEU A CA 1
ATOM 1431 C C . LEU A 1 175 ? -40.824 -11.133 -0.536 1.00 91.12 175 LEU A C 1
ATOM 1433 O O . LEU A 1 175 ? -40.295 -10.177 0.027 1.00 91.12 175 LEU A O 1
ATOM 1437 N N . HIS A 1 176 ? -41.795 -11.850 0.037 1.00 90.94 176 HIS A N 1
ATOM 1438 C CA . HIS A 1 176 ? -42.327 -11.559 1.373 1.00 90.94 176 HIS A CA 1
ATOM 1439 C C . HIS A 1 176 ? -41.268 -11.835 2.445 1.00 90.94 176 HIS A C 1
ATOM 1441 O O . HIS A 1 176 ? -41.013 -11.002 3.312 1.00 90.94 176 HIS A O 1
ATOM 1447 N N . TYR A 1 177 ? -40.587 -12.979 2.339 1.00 91.75 177 TYR A N 1
ATOM 1448 C CA . TYR A 1 177 ? -39.465 -13.332 3.203 1.00 91.75 177 TYR A CA 1
ATOM 1449 C C . TYR A 1 177 ? -38.345 -12.286 3.145 1.00 91.75 177 TYR A C 1
ATOM 1451 O O . TYR A 1 177 ? -37.819 -11.882 4.180 1.00 91.75 177 TYR A O 1
ATOM 1459 N N . TRP A 1 178 ? -38.008 -11.803 1.950 1.00 91.56 178 TRP A N 1
ATOM 1460 C CA . TRP A 1 178 ? -36.990 -10.778 1.753 1.00 91.56 178 TRP A CA 1
ATOM 1461 C C . TRP A 1 178 ? -37.388 -9.461 2.423 1.00 91.56 178 TRP A C 1
ATOM 1463 O O . TRP A 1 178 ? -36.568 -8.883 3.138 1.00 91.56 178 TRP A O 1
ATOM 1473 N N . TYR A 1 179 ? -38.645 -9.033 2.282 1.00 91.00 179 TYR A N 1
ATOM 1474 C CA . TYR A 1 179 ? -39.153 -7.843 2.964 1.00 91.00 179 TYR A CA 1
ATOM 1475 C C . TYR A 1 179 ? -39.011 -7.947 4.492 1.00 91.00 179 TYR A C 1
ATOM 1477 O O . TYR A 1 179 ? -38.438 -7.056 5.117 1.00 91.00 179 TYR A O 1
ATOM 1485 N N . PHE A 1 180 ? -39.426 -9.065 5.100 1.00 88.88 180 PHE A N 1
ATOM 1486 C CA . PHE A 1 180 ? -39.268 -9.266 6.548 1.00 88.88 180 PHE A CA 1
ATOM 1487 C C . PHE A 1 180 ? -37.796 -9.330 6.982 1.00 88.88 180 PHE A C 1
ATOM 1489 O O . PHE A 1 180 ? -37.409 -8.736 7.989 1.00 88.88 180 PHE A O 1
ATOM 1496 N N . MET A 1 181 ? -36.949 -10.010 6.207 1.00 89.06 181 MET A N 1
ATOM 1497 C CA . MET A 1 181 ? -35.522 -10.154 6.516 1.00 89.06 181 MET A CA 1
ATOM 1498 C C . MET A 1 181 ? -34.711 -8.874 6.285 1.00 89.06 181 MET A C 1
ATOM 1500 O O . MET A 1 181 ? -33.588 -8.760 6.781 1.00 89.06 181 MET A O 1
ATOM 1504 N N . MET A 1 182 ? -35.249 -7.887 5.568 1.00 89.44 182 MET A N 1
ATOM 1505 C CA . MET A 1 182 ? -34.632 -6.567 5.441 1.00 89.44 182 MET A CA 1
ATOM 1506 C C . MET A 1 182 ? -34.480 -5.894 6.815 1.00 89.44 182 MET A C 1
ATOM 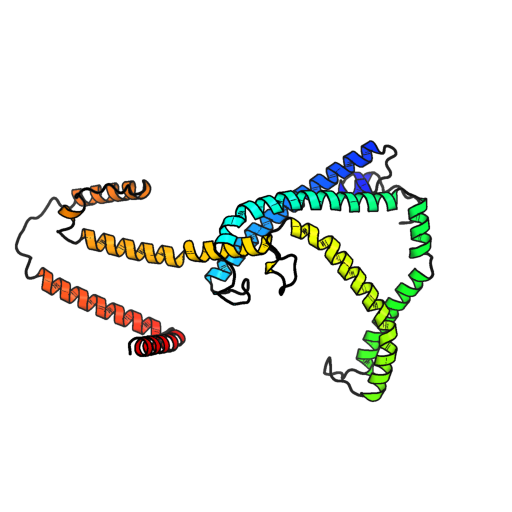1508 O O . MET A 1 182 ? -33.410 -5.363 7.117 1.00 89.44 182 MET A O 1
ATOM 1512 N N . LEU A 1 183 ? -35.512 -5.972 7.664 1.00 83.44 183 LEU A N 1
ATOM 1513 C CA . LEU A 1 183 ? -35.523 -5.343 8.990 1.00 83.44 183 LEU A CA 1
ATOM 1514 C C . LEU A 1 183 ? -34.442 -5.934 9.905 1.00 83.44 183 LEU A C 1
ATOM 1516 O O . LEU A 1 183 ? -33.683 -5.199 10.532 1.00 83.44 183 LEU A O 1
ATOM 1520 N N . THR A 1 184 ? -34.301 -7.261 9.922 1.00 82.31 184 THR A N 1
ATOM 1521 C CA . THR A 1 184 ? -33.268 -7.949 10.717 1.00 82.31 184 THR A CA 1
ATOM 1522 C C . THR A 1 184 ? -31.859 -7.733 10.154 1.00 82.31 184 THR A C 1
ATOM 1524 O O . THR A 1 184 ? -30.876 -7.685 10.898 1.00 82.31 184 THR A O 1
ATOM 1527 N N . SER A 1 185 ? -31.741 -7.534 8.838 1.00 85.94 185 SER A N 1
ATOM 1528 C CA . SER A 1 185 ? -30.467 -7.255 8.166 1.00 85.94 185 SER A CA 1
ATOM 1529 C C . SER A 1 185 ? -29.933 -5.840 8.438 1.00 85.94 185 SER A C 1
ATOM 1531 O O . SER A 1 185 ? -28.725 -5.615 8.318 1.00 85.94 185 SER A O 1
ATOM 1533 N N . MET A 1 186 ? -30.781 -4.895 8.863 1.00 86.62 186 MET A N 1
ATOM 1534 C CA . MET A 1 186 ? -30.369 -3.530 9.218 1.00 86.62 186 MET A CA 1
ATOM 1535 C C . MET A 1 186 ? -29.359 -3.512 10.376 1.00 86.62 186 MET A C 1
ATOM 1537 O O . MET A 1 186 ? -28.352 -2.802 10.316 1.00 86.62 186 MET A O 1
ATOM 1541 N N . THR A 1 187 ? -29.548 -4.358 11.394 1.00 82.25 187 THR A N 1
ATOM 1542 C CA . THR A 1 187 ? -28.615 -4.477 12.529 1.00 82.25 187 THR A CA 1
ATOM 1543 C C . THR A 1 187 ? -27.227 -4.925 12.068 1.00 82.25 187 THR A C 1
ATOM 1545 O O . THR A 1 187 ? -26.208 -4.400 12.519 1.00 82.25 187 THR A O 1
ATOM 1548 N N . LYS A 1 188 ? -27.164 -5.853 11.104 1.00 84.44 188 LYS A N 1
ATOM 1549 C CA . LYS A 1 188 ? -25.900 -6.294 10.500 1.00 84.44 188 LYS A CA 1
ATOM 1550 C C . LYS A 1 188 ? -25.201 -5.160 9.758 1.00 84.44 188 LYS A C 1
ATOM 1552 O O . LYS A 1 188 ? -23.978 -5.050 9.835 1.00 84.44 188 LYS A O 1
ATOM 1557 N N . ALA A 1 189 ? -25.961 -4.340 9.033 1.00 87.75 189 ALA A N 1
ATOM 1558 C CA . ALA A 1 189 ? -25.416 -3.200 8.306 1.00 87.75 189 ALA A CA 1
ATOM 1559 C C . ALA A 1 189 ? -24.760 -2.199 9.268 1.00 87.75 189 ALA A C 1
ATOM 1561 O O . ALA A 1 189 ? -23.628 -1.786 9.022 1.00 87.75 189 ALA A O 1
ATOM 1562 N N . LEU A 1 190 ? -25.408 -1.904 10.401 1.00 86.25 190 LEU A N 1
ATOM 1563 C CA . LEU A 1 190 ? -24.855 -1.030 11.438 1.00 86.25 190 LEU A CA 1
ATOM 1564 C C . LEU A 1 190 ? -23.545 -1.586 12.021 1.00 86.25 190 LEU A C 1
ATOM 1566 O O . LEU A 1 190 ? -22.537 -0.880 12.065 1.00 86.25 190 LEU A O 1
ATOM 1570 N N . ILE A 1 191 ? -23.522 -2.872 12.391 1.00 85.56 191 ILE A N 1
ATOM 1571 C CA . ILE A 1 191 ? -22.313 -3.536 12.911 1.00 85.56 191 ILE A CA 1
ATOM 1572 C C . ILE A 1 191 ? -21.196 -3.525 11.858 1.00 85.56 191 ILE A C 1
ATOM 1574 O O . ILE A 1 191 ? -20.045 -3.213 12.159 1.00 85.56 191 ILE A O 1
ATOM 1578 N N . SER A 1 192 ? -21.522 -3.834 10.601 1.00 88.00 192 SER A N 1
ATOM 1579 C CA . SER A 1 192 ? -20.557 -3.821 9.501 1.00 88.00 192 SER A CA 1
ATOM 1580 C C . SER A 1 192 ? -20.005 -2.421 9.236 1.00 88.00 192 SER A C 1
ATOM 1582 O O . SER A 1 192 ? -18.826 -2.294 8.905 1.00 88.00 192 SER A O 1
ATOM 1584 N N . TYR A 1 193 ? -20.831 -1.381 9.364 1.00 91.88 193 TYR A N 1
ATOM 1585 C CA . TYR A 1 193 ? -20.404 0.007 9.233 1.00 91.88 193 TYR A CA 1
ATOM 1586 C C . TYR A 1 193 ? -19.433 0.385 10.353 1.00 91.88 193 TYR A C 1
ATOM 1588 O O . TYR A 1 193 ? -18.336 0.858 10.066 1.00 91.88 193 TYR A O 1
ATOM 1596 N N . PHE A 1 194 ? -19.768 0.071 11.607 1.00 88.81 194 PHE A N 1
ATOM 1597 C CA . PHE A 1 194 ? -18.879 0.313 12.743 1.00 88.81 194 PHE A CA 1
ATOM 1598 C C . PHE A 1 194 ? -17.535 -0.412 12.584 1.00 88.81 194 PHE A C 1
ATOM 1600 O O . PHE A 1 194 ? -16.473 0.200 12.696 1.00 88.81 194 PHE A O 1
ATOM 1607 N N . LEU A 1 195 ? -17.561 -1.700 12.221 1.00 88.56 195 LEU A N 1
ATOM 1608 C CA . LEU A 1 195 ? -16.345 -2.473 11.954 1.00 88.56 195 LEU A CA 1
ATOM 1609 C C . LEU A 1 195 ? -15.543 -1.915 10.776 1.00 88.56 195 LEU A C 1
ATOM 1611 O O . LEU A 1 195 ? -14.317 -1.998 10.783 1.00 88.56 195 LEU A O 1
ATOM 1615 N N . ARG A 1 196 ? -16.201 -1.370 9.748 1.00 89.00 196 ARG A N 1
ATOM 1616 C CA . ARG A 1 196 ? -15.529 -0.705 8.625 1.00 89.00 196 ARG A CA 1
ATOM 1617 C C . ARG A 1 196 ? -14.822 0.566 9.094 1.00 89.00 196 ARG A C 1
ATOM 1619 O O . ARG A 1 196 ? -13.661 0.745 8.737 1.00 89.00 196 ARG A O 1
ATOM 1626 N N . THR A 1 197 ? -15.481 1.400 9.892 1.00 88.69 197 THR A N 1
ATOM 1627 C CA . THR A 1 197 ? -14.894 2.626 10.449 1.00 88.69 197 THR A CA 1
ATOM 1628 C C . THR A 1 197 ? -13.716 2.305 11.364 1.00 88.69 197 THR A C 1
ATOM 1630 O O . THR A 1 197 ? -12.644 2.873 11.187 1.00 88.69 197 THR A O 1
ATOM 1633 N N . LEU A 1 198 ? -13.858 1.316 12.253 1.00 86.69 198 LEU A N 1
ATOM 1634 C CA . LEU A 1 198 ? -12.773 0.862 13.125 1.00 86.69 198 LEU A CA 1
ATOM 1635 C C . LEU A 1 198 ? -11.582 0.315 12.324 1.00 86.69 198 LEU A C 1
ATOM 1637 O O . LEU A 1 198 ? -10.435 0.653 12.600 1.00 86.69 198 LEU A O 1
ATOM 1641 N N . LYS A 1 199 ? -11.842 -0.503 11.295 1.00 86.75 199 LYS A N 1
ATOM 1642 C CA . LYS A 1 199 ? -10.789 -0.994 10.394 1.00 86.75 199 LYS A CA 1
ATOM 1643 C C . LYS A 1 199 ? -10.088 0.145 9.674 1.00 86.75 199 LYS A C 1
ATOM 1645 O O . LYS A 1 199 ? -8.892 0.031 9.467 1.00 86.75 199 LYS A O 1
ATOM 1650 N N . LEU A 1 200 ? -10.806 1.187 9.255 1.00 85.12 200 LEU A N 1
ATOM 1651 C CA . LEU A 1 200 ? -10.207 2.342 8.589 1.00 85.12 200 LEU A CA 1
ATOM 1652 C C . LEU A 1 200 ? -9.314 3.122 9.559 1.00 85.12 200 LEU A C 1
ATOM 1654 O O . LEU A 1 200 ? -8.160 3.366 9.220 1.00 85.12 200 LEU A O 1
ATOM 1658 N N . ALA A 1 201 ? -9.822 3.404 10.763 1.00 84.38 201 ALA A N 1
ATOM 1659 C CA . ALA A 1 201 ? -9.093 4.099 11.820 1.00 84.38 201 ALA A CA 1
ATOM 1660 C C . ALA A 1 201 ? -7.780 3.385 12.170 1.00 84.38 201 ALA A C 1
ATOM 1662 O O . ALA A 1 201 ? -6.736 4.008 12.124 1.00 84.38 201 ALA A O 1
ATOM 1663 N N . LEU A 1 202 ? -7.808 2.064 12.386 1.00 80.75 202 LEU A N 1
ATOM 1664 C CA . LEU A 1 202 ? -6.609 1.288 12.740 1.00 80.75 202 LEU A CA 1
ATOM 1665 C C . LEU A 1 202 ? -5.674 0.988 11.556 1.00 80.75 202 LEU A C 1
ATOM 1667 O O . LEU A 1 202 ? -4.518 0.611 11.746 1.00 80.75 202 LEU A O 1
ATOM 1671 N N . ARG A 1 203 ? -6.171 1.059 10.315 1.00 81.69 203 ARG A N 1
ATOM 1672 C CA . ARG A 1 203 ? -5.409 0.698 9.106 1.00 81.69 203 ARG A CA 1
ATOM 1673 C C . ARG A 1 203 ? -4.619 1.870 8.540 1.00 81.69 203 ARG A C 1
ATOM 1675 O O . ARG A 1 203 ? -3.490 1.673 8.100 1.00 81.69 203 ARG A O 1
ATOM 1682 N N . TYR A 1 204 ? -5.233 3.047 8.506 1.00 81.25 204 TYR A N 1
ATOM 1683 C CA . TYR A 1 204 ? -4.612 4.292 8.052 1.00 81.25 204 TYR A CA 1
ATOM 1684 C C . TYR A 1 204 ? -3.206 4.575 8.637 1.00 81.25 204 TYR A C 1
ATOM 1686 O O . TYR A 1 204 ? -2.301 4.879 7.866 1.00 81.25 204 TYR A O 1
ATOM 1694 N N . PRO A 1 205 ? -2.938 4.369 9.935 1.00 76.94 205 PRO A N 1
ATOM 1695 C CA . PRO A 1 205 ? -1.680 4.742 10.592 1.00 76.94 205 PRO A CA 1
ATOM 1696 C C . PRO A 1 205 ? -0.538 3.813 10.193 1.00 76.94 205 PRO A C 1
ATOM 1698 O O . PRO A 1 205 ? 0.574 4.248 9.910 1.00 76.94 205 PRO A O 1
ATOM 1701 N N . MET A 1 206 ? -0.842 2.518 10.079 1.00 75.00 206 MET A N 1
ATOM 1702 C CA . MET A 1 206 ? 0.090 1.506 9.581 1.00 75.00 206 MET A CA 1
ATOM 1703 C C . MET A 1 206 ? 0.499 1.752 8.122 1.00 75.00 206 MET A C 1
ATOM 1705 O O . MET A 1 206 ? 1.565 1.300 7.700 1.00 75.00 206 MET A O 1
ATOM 1709 N N . TYR A 1 207 ? -0.340 2.444 7.344 1.00 79.19 207 TYR A N 1
ATOM 1710 C CA . TYR A 1 207 ? -0.020 2.847 5.975 1.00 79.19 207 TYR A CA 1
ATOM 1711 C C . TYR A 1 207 ? 0.504 4.280 5.861 1.00 79.19 207 TYR A C 1
ATOM 1713 O O . TYR A 1 207 ? 1.175 4.558 4.882 1.00 79.19 207 TYR A O 1
ATOM 1721 N N . SER A 1 208 ? 0.305 5.143 6.858 1.00 79.94 208 SER A N 1
ATOM 1722 C CA . SER A 1 208 ? 0.820 6.522 6.872 1.00 79.94 208 SER A CA 1
ATOM 1723 C C . SER A 1 208 ? 2.350 6.578 6.774 1.00 79.94 208 SER A C 1
ATOM 1725 O O . SER A 1 208 ? 2.915 7.436 6.108 1.00 79.94 208 SER A O 1
ATOM 1727 N N . LEU A 1 209 ? 3.041 5.591 7.352 1.00 82.88 209 LEU A N 1
ATOM 1728 C CA . LEU A 1 209 ? 4.498 5.469 7.250 1.00 82.88 209 LEU A CA 1
ATOM 1729 C C . LEU A 1 209 ? 4.982 4.981 5.866 1.00 82.88 209 LEU A C 1
ATOM 1731 O O . LEU A 1 209 ? 6.182 4.937 5.597 1.00 82.88 209 LEU A O 1
ATOM 1735 N N . ARG A 1 210 ? 4.070 4.546 4.992 1.00 88.00 210 ARG A N 1
ATOM 1736 C CA . ARG A 1 210 ? 4.391 3.873 3.733 1.00 88.00 210 ARG A CA 1
ATOM 1737 C C . ARG A 1 210 ? 3.907 4.671 2.537 1.00 88.00 210 ARG A C 1
ATOM 1739 O O . ARG A 1 210 ? 2.731 4.954 2.392 1.00 88.00 210 ARG A O 1
ATOM 1746 N N . VAL A 1 211 ? 4.827 4.904 1.614 1.00 90.94 211 VAL A N 1
ATOM 1747 C CA . VAL A 1 211 ? 4.587 5.680 0.389 1.00 90.94 211 VAL A CA 1
ATOM 1748 C C . VAL A 1 211 ? 4.215 4.771 -0.797 1.00 90.94 211 VAL A C 1
ATOM 1750 O O . VAL A 1 211 ? 3.634 5.206 -1.784 1.00 90.94 211 VAL A O 1
ATOM 1753 N N . ASP A 1 212 ? 4.498 3.466 -0.700 1.00 88.12 212 ASP A N 1
ATOM 1754 C CA . ASP A 1 212 ? 4.288 2.492 -1.782 1.00 88.12 212 ASP A CA 1
ATOM 1755 C C . ASP A 1 212 ? 2.823 2.057 -1.968 1.00 88.12 212 ASP A C 1
ATOM 1757 O O . ASP A 1 212 ? 2.485 1.355 -2.927 1.00 88.12 212 ASP A O 1
ATOM 1761 N N . ARG A 1 213 ? 1.933 2.434 -1.045 1.00 87.44 213 ARG A N 1
ATOM 1762 C CA . ARG A 1 213 ? 0.508 2.114 -1.111 1.00 87.44 213 ARG A CA 1
ATOM 1763 C C . ARG A 1 213 ? -0.339 3.362 -1.016 1.00 87.44 213 ARG A C 1
ATOM 1765 O O . ARG A 1 213 ? -0.184 4.137 -0.091 1.00 87.44 213 ARG A O 1
ATOM 1772 N N . ASN A 1 214 ? -1.320 3.431 -1.908 1.00 85.69 214 ASN A N 1
ATOM 1773 C CA . ASN A 1 214 ? -2.372 4.423 -1.831 1.00 85.69 214 ASN A CA 1
ATOM 1774 C C . ASN A 1 214 ? -3.231 4.186 -0.583 1.00 85.69 214 ASN A C 1
ATOM 1776 O O . ASN A 1 214 ? -3.796 3.093 -0.428 1.00 85.69 214 ASN A O 1
ATOM 1780 N N . ALA A 1 215 ? -3.348 5.198 0.272 1.00 80.25 215 ALA A N 1
ATOM 1781 C CA . ALA A 1 215 ? -4.288 5.173 1.391 1.00 80.25 215 ALA A CA 1
ATOM 1782 C C . ALA A 1 215 ? -5.742 5.319 0.907 1.00 80.25 215 ALA A C 1
ATOM 1784 O O . ALA A 1 215 ? -6.676 4.815 1.539 1.00 80.25 215 ALA A O 1
ATOM 1785 N N . GLU A 1 216 ? -5.932 5.967 -0.242 1.00 81.25 216 GLU A N 1
ATOM 1786 C CA . GLU A 1 216 ? -7.248 6.311 -0.762 1.00 81.25 216 GLU A CA 1
ATOM 1787 C C . GLU A 1 216 ? -7.849 5.255 -1.708 1.00 81.25 216 GLU A C 1
ATOM 1789 O O . GLU A 1 216 ? -7.240 4.245 -2.082 1.00 81.25 216 GLU A O 1
ATOM 1794 N N . THR A 1 217 ? -9.090 5.495 -2.139 1.00 82.25 217 THR A N 1
ATOM 1795 C CA . THR A 1 217 ? -9.731 4.664 -3.166 1.00 82.25 217 THR A CA 1
ATOM 1796 C C . THR A 1 217 ? -9.163 4.952 -4.560 1.00 82.25 217 THR A C 1
ATOM 1798 O O . THR A 1 217 ? -8.547 5.982 -4.823 1.00 82.25 217 THR A O 1
ATOM 1801 N N . TRP A 1 218 ? -9.363 4.015 -5.489 1.00 76.88 218 TRP A N 1
ATOM 1802 C CA . TRP A 1 218 ? -8.746 4.047 -6.820 1.00 76.88 218 TRP A CA 1
ATOM 1803 C C . TRP A 1 218 ? -9.100 5.281 -7.670 1.00 76.88 218 TRP A C 1
ATOM 1805 O O . TRP A 1 218 ? -8.315 5.688 -8.528 1.00 76.88 218 TRP A O 1
ATOM 1815 N N . SER A 1 219 ? -10.284 5.864 -7.462 1.00 81.12 219 SER A N 1
ATOM 1816 C CA . SER A 1 219 ? -10.753 7.042 -8.200 1.00 81.12 219 SER A CA 1
ATOM 1817 C C . SER A 1 219 ? -10.029 8.324 -7.790 1.00 81.12 219 SER A C 1
ATOM 1819 O O . SER A 1 219 ? -9.766 9.152 -8.657 1.00 81.12 219 SER A O 1
ATOM 1821 N N . VAL A 1 220 ? -9.680 8.458 -6.509 1.00 82.50 220 VAL A N 1
ATOM 1822 C CA . VAL A 1 220 ? -9.100 9.677 -5.915 1.00 82.50 220 VAL A CA 1
ATOM 1823 C C . VAL A 1 220 ? -7.596 9.596 -5.679 1.00 82.50 220 VAL A C 1
ATOM 1825 O O . VAL A 1 220 ? -6.998 10.602 -5.355 1.00 82.50 220 VAL A O 1
ATOM 1828 N N . ARG A 1 221 ? -6.963 8.458 -5.983 1.00 82.62 221 ARG A N 1
ATOM 1829 C CA . ARG A 1 221 ? -5.521 8.179 -5.835 1.00 82.62 221 ARG A CA 1
ATOM 1830 C C . ARG A 1 221 ? -4.543 9.305 -6.192 1.00 82.62 221 ARG A C 1
ATOM 1832 O O . ARG A 1 221 ? -3.439 9.323 -5.669 1.00 82.62 221 ARG A O 1
ATOM 1839 N N . ASN A 1 222 ? -4.903 10.197 -7.108 1.00 81.25 222 ASN A N 1
ATOM 1840 C CA . ASN A 1 222 ? -4.059 11.338 -7.453 1.00 81.25 222 ASN A CA 1
ATOM 1841 C C . ASN A 1 222 ? -3.938 12.372 -6.312 1.00 81.25 222 ASN A C 1
ATOM 1843 O O . ASN A 1 222 ? -3.062 13.222 -6.385 1.00 81.25 222 ASN A O 1
ATOM 1847 N N . GLY A 1 223 ? -4.802 12.318 -5.293 1.00 83.31 223 GLY A N 1
ATOM 1848 C CA . GLY A 1 223 ? -4.708 13.132 -4.080 1.00 83.31 223 GLY A CA 1
ATOM 1849 C C . GLY A 1 223 ? -3.651 12.639 -3.088 1.00 83.31 223 GLY A C 1
ATOM 1850 O O . GLY A 1 223 ? -3.165 13.426 -2.279 1.00 83.31 223 GLY A O 1
ATOM 1851 N N . ASP A 1 224 ? -3.237 11.370 -3.175 1.00 88.88 224 ASP A N 1
ATOM 1852 C CA . ASP A 1 224 ? -2.174 10.813 -2.336 1.00 88.88 224 ASP A CA 1
ATOM 1853 C C . ASP A 1 224 ? -0.800 11.177 -2.914 1.00 88.88 224 ASP A C 1
ATOM 1855 O O . ASP A 1 224 ? -0.243 10.463 -3.753 1.00 88.88 224 ASP A O 1
ATOM 1859 N N . ALA A 1 225 ? -0.256 12.299 -2.437 1.00 88.38 225 ALA A N 1
ATOM 1860 C CA . ALA A 1 225 ? 1.055 12.809 -2.837 1.00 88.38 225 ALA A CA 1
ATOM 1861 C C . ALA A 1 225 ? 2.192 11.799 -2.601 1.00 88.38 225 ALA A C 1
ATOM 1863 O O . ALA A 1 225 ? 3.187 11.805 -3.326 1.00 88.38 225 ALA A O 1
ATOM 1864 N N . GLY A 1 226 ? 2.049 10.926 -1.597 1.00 90.56 226 GLY A N 1
ATOM 1865 C CA . GLY A 1 226 ? 2.992 9.850 -1.336 1.00 90.56 226 GLY A CA 1
ATOM 1866 C C . GLY A 1 226 ? 3.016 8.871 -2.499 1.00 90.56 226 GLY A C 1
ATOM 1867 O O . GLY A 1 226 ? 4.029 8.679 -3.180 1.00 90.56 226 GLY A O 1
ATOM 1868 N N . PHE A 1 227 ? 1.858 8.279 -2.761 1.00 91.50 227 PHE A N 1
ATOM 1869 C CA . PHE A 1 227 ? 1.733 7.256 -3.783 1.00 91.50 227 PHE A CA 1
ATOM 1870 C C . PHE A 1 227 ? 1.997 7.780 -5.207 1.00 91.50 227 PHE A C 1
ATOM 1872 O O . PHE A 1 227 ? 2.571 7.051 -6.029 1.00 91.50 227 PHE A O 1
ATOM 1879 N N . THR A 1 228 ? 1.607 9.020 -5.528 1.00 91.81 228 THR A N 1
ATOM 1880 C CA . THR A 1 228 ? 1.909 9.631 -6.835 1.00 91.81 228 THR A CA 1
ATOM 1881 C C . THR A 1 228 ? 3.409 9.816 -7.028 1.00 91.81 228 THR A C 1
ATOM 1883 O O . THR A 1 228 ? 3.930 9.378 -8.054 1.00 91.81 228 THR A O 1
ATOM 1886 N N . ALA A 1 229 ? 4.121 10.330 -6.021 1.00 93.69 229 ALA A N 1
ATOM 1887 C CA . ALA A 1 229 ? 5.569 10.502 -6.084 1.00 93.69 229 ALA A CA 1
ATOM 1888 C C . ALA A 1 229 ? 6.309 9.160 -6.227 1.00 93.69 229 ALA A C 1
ATOM 1890 O O . ALA A 1 229 ? 7.232 9.030 -7.030 1.00 93.69 229 ALA A O 1
ATOM 1891 N N . TYR A 1 230 ? 5.864 8.115 -5.516 1.00 94.00 230 TYR A N 1
ATOM 1892 C CA . TYR A 1 230 ? 6.397 6.754 -5.686 1.00 94.00 230 TYR A CA 1
ATOM 1893 C C . TYR A 1 230 ? 6.179 6.215 -7.102 1.00 94.00 230 TYR A C 1
ATOM 1895 O O . TYR A 1 230 ? 7.078 5.626 -7.705 1.00 94.00 230 TYR A O 1
ATOM 1903 N N . SER A 1 231 ? 4.985 6.433 -7.646 1.00 92.31 231 SER A N 1
ATOM 1904 C CA . SER A 1 231 ? 4.634 6.001 -8.996 1.00 92.31 231 SER A CA 1
ATOM 1905 C C . SER A 1 231 ? 5.457 6.743 -10.059 1.00 92.31 231 SER A C 1
ATOM 1907 O O . SER A 1 231 ? 5.912 6.110 -11.013 1.00 92.31 231 SER A O 1
ATOM 1909 N N . GLY A 1 232 ? 5.693 8.046 -9.870 1.00 93.06 232 GLY A N 1
ATOM 1910 C CA . GLY A 1 232 ? 6.576 8.863 -10.706 1.00 93.06 232 GLY A CA 1
ATOM 1911 C C . GLY A 1 232 ? 8.021 8.384 -10.657 1.00 93.06 232 GLY A C 1
ATOM 1912 O O . GLY A 1 232 ? 8.617 8.148 -11.706 1.00 93.06 232 GLY A O 1
ATOM 1913 N N . MET A 1 233 ? 8.556 8.133 -9.458 1.00 94.50 233 MET A N 1
ATOM 1914 C CA . MET A 1 233 ? 9.908 7.590 -9.284 1.00 94.50 233 MET A CA 1
ATOM 1915 C C . MET A 1 233 ? 10.097 6.276 -10.051 1.00 94.50 233 MET A C 1
ATOM 1917 O O . MET A 1 233 ? 11.082 6.128 -10.770 1.00 94.50 233 MET A O 1
ATOM 1921 N N . ILE A 1 234 ? 9.171 5.318 -9.922 1.00 94.25 234 ILE A N 1
ATOM 1922 C CA . ILE A 1 234 ? 9.314 4.031 -10.619 1.00 94.25 234 ILE A CA 1
ATOM 1923 C C . ILE A 1 234 ? 9.224 4.206 -12.136 1.00 94.25 234 ILE A C 1
ATOM 1925 O O . ILE A 1 234 ? 9.948 3.535 -12.871 1.00 94.25 234 ILE A O 1
ATOM 1929 N N . LEU A 1 235 ? 8.329 5.073 -12.614 1.00 92.75 235 LEU A N 1
ATOM 1930 C CA . LEU A 1 235 ? 8.180 5.312 -14.045 1.00 92.75 235 LEU A CA 1
ATOM 1931 C C . LEU A 1 235 ? 9.437 5.966 -14.634 1.00 92.75 235 LEU A C 1
ATOM 1933 O O . LEU A 1 235 ? 9.912 5.524 -15.675 1.00 92.75 235 LEU A O 1
ATOM 1937 N N . ALA A 1 236 ? 10.015 6.943 -13.932 1.00 93.50 236 ALA A N 1
ATOM 1938 C CA . ALA A 1 236 ? 11.277 7.564 -14.318 1.00 93.50 236 ALA A CA 1
ATOM 1939 C C . ALA A 1 236 ? 12.434 6.548 -14.319 1.00 93.50 236 ALA A C 1
ATOM 1941 O O . ALA A 1 236 ? 13.185 6.480 -15.290 1.00 93.50 236 ALA A O 1
ATOM 1942 N N . ASP A 1 237 ? 12.550 5.705 -13.286 1.00 93.25 237 ASP A N 1
ATOM 1943 C CA . ASP A 1 237 ? 13.572 4.648 -13.253 1.00 93.25 237 ASP A CA 1
ATOM 1944 C C . ASP A 1 237 ? 13.393 3.642 -14.399 1.00 93.25 237 ASP A C 1
ATOM 1946 O O . ASP A 1 237 ? 14.363 3.207 -15.015 1.00 93.25 237 ASP A O 1
ATOM 1950 N N . HIS A 1 238 ? 12.151 3.288 -14.735 1.00 93.00 238 HIS A N 1
ATOM 1951 C CA . HIS A 1 238 ? 11.880 2.409 -15.864 1.00 93.00 238 HIS A CA 1
ATOM 1952 C C . HIS A 1 238 ? 12.287 3.026 -17.204 1.00 93.00 238 HIS A C 1
ATOM 1954 O O . HIS A 1 238 ? 12.860 2.307 -18.019 1.00 93.00 238 HIS A O 1
ATOM 1960 N N . GLU A 1 239 ? 11.990 4.304 -17.436 1.00 90.69 239 GLU A N 1
ATOM 1961 C CA . GLU A 1 239 ? 12.249 4.955 -18.723 1.00 90.69 239 GLU A CA 1
ATOM 1962 C C . GLU A 1 239 ? 13.750 5.215 -18.934 1.00 90.69 239 GLU A C 1
ATOM 1964 O O . GLU A 1 239 ? 14.281 4.917 -20.002 1.00 90.69 239 GLU A O 1
ATOM 1969 N N . TYR A 1 240 ? 14.461 5.692 -17.905 1.00 91.50 240 TYR A N 1
ATOM 1970 C CA . TYR A 1 240 ? 15.878 6.061 -18.025 1.00 91.50 240 TYR A CA 1
ATOM 1971 C C . TYR A 1 240 ? 16.854 4.917 -17.716 1.00 91.50 240 TYR A C 1
ATOM 1973 O O . TYR A 1 240 ? 17.910 4.834 -18.340 1.00 91.50 240 TYR A O 1
ATOM 1981 N N . ASN A 1 241 ? 16.513 4.010 -16.792 1.00 92.75 241 ASN A N 1
ATOM 1982 C CA . ASN A 1 241 ? 17.401 2.932 -16.335 1.00 92.75 241 ASN A CA 1
ATOM 1983 C C . ASN A 1 241 ? 16.926 1.542 -16.786 1.00 92.75 241 ASN A C 1
ATOM 1985 O O . ASN A 1 241 ? 17.146 0.541 -16.093 1.00 92.75 241 ASN A O 1
ATOM 1989 N N . ASN A 1 242 ? 16.259 1.437 -17.941 1.00 93.75 242 ASN A N 1
ATOM 1990 C CA . ASN A 1 242 ? 15.860 0.136 -18.475 1.00 93.75 242 ASN A CA 1
ATOM 1991 C C . ASN A 1 242 ? 17.105 -0.710 -18.816 1.00 93.75 242 ASN A C 1
ATOM 1993 O O . ASN A 1 242 ? 17.819 -0.378 -19.766 1.00 93.75 242 ASN A O 1
ATOM 1997 N N . PRO A 1 243 ? 17.356 -1.842 -18.125 1.00 93.38 243 PRO A N 1
ATOM 1998 C CA . PRO A 1 243 ? 18.573 -2.623 -18.339 1.00 93.38 243 PRO A CA 1
ATOM 1999 C C . PRO A 1 243 ? 18.653 -3.223 -19.747 1.00 93.38 243 PRO A C 1
ATOM 2001 O O . PRO A 1 243 ? 19.748 -3.405 -20.265 1.00 93.38 243 PRO A O 1
ATOM 2004 N N . ILE A 1 244 ? 17.510 -3.508 -20.383 1.00 92.12 244 ILE A N 1
ATOM 2005 C CA . ILE A 1 244 ? 17.471 -4.061 -21.744 1.00 92.12 244 ILE A CA 1
ATOM 2006 C C . ILE A 1 244 ? 17.911 -2.995 -22.751 1.00 92.12 244 ILE A C 1
ATOM 2008 O O . ILE A 1 244 ? 18.716 -3.278 -23.634 1.00 92.12 244 ILE A O 1
ATOM 2012 N N . ALA A 1 245 ? 17.416 -1.763 -22.596 1.00 91.50 245 ALA A N 1
ATOM 2013 C CA . ALA A 1 245 ? 17.783 -0.653 -23.469 1.00 91.50 245 ALA A CA 1
ATOM 2014 C C . ALA A 1 245 ? 19.255 -0.261 -23.286 1.00 91.50 245 ALA A C 1
ATOM 2016 O O . ALA A 1 245 ? 19.964 -0.084 -24.272 1.00 91.50 245 ALA A O 1
ATOM 2017 N N . LEU A 1 246 ? 19.733 -0.196 -22.040 1.00 93.06 246 LEU A N 1
ATOM 2018 C CA . LEU A 1 246 ? 21.134 0.107 -21.742 1.00 93.06 246 LEU A CA 1
ATOM 2019 C C . LEU A 1 246 ? 22.079 -0.950 -22.324 1.00 93.06 246 LEU A C 1
ATOM 2021 O O . LEU A 1 246 ? 23.018 -0.590 -23.028 1.00 93.06 246 LEU A O 1
ATOM 2025 N N . ALA A 1 247 ? 21.787 -2.239 -22.124 1.00 94.25 247 ALA A N 1
ATOM 2026 C CA . ALA A 1 247 ? 22.585 -3.322 -22.700 1.00 94.25 247 ALA A CA 1
ATOM 2027 C C . ALA A 1 247 ? 22.568 -3.303 -24.239 1.00 94.25 247 ALA A C 1
ATOM 2029 O O . ALA A 1 247 ? 23.581 -3.578 -24.881 1.00 94.25 247 ALA A O 1
ATOM 2030 N N . PHE A 1 248 ? 21.432 -2.952 -24.850 1.00 94.62 248 PHE A N 1
ATOM 2031 C CA . PHE A 1 248 ? 21.324 -2.800 -26.301 1.00 94.62 248 PHE A CA 1
ATOM 2032 C C . PHE A 1 248 ? 22.186 -1.645 -26.828 1.00 94.62 248 PHE A C 1
ATOM 2034 O O . PHE A 1 248 ? 22.929 -1.826 -27.795 1.00 94.62 248 PHE A O 1
ATOM 2041 N N . ILE A 1 249 ? 22.131 -0.480 -26.177 1.00 93.25 249 ILE A N 1
ATOM 2042 C CA . ILE A 1 249 ? 22.955 0.685 -26.527 1.00 93.25 249 ILE A CA 1
ATOM 2043 C C . ILE A 1 249 ? 24.442 0.364 -26.348 1.00 93.25 249 ILE A C 1
ATOM 2045 O O . ILE A 1 249 ? 25.237 0.696 -27.223 1.00 93.25 249 ILE A O 1
ATOM 2049 N N . GLU A 1 250 ? 24.816 -0.317 -25.266 1.00 93.56 250 GLU A N 1
ATOM 2050 C CA . GLU A 1 250 ? 26.191 -0.757 -25.010 1.00 93.56 250 GLU A CA 1
ATOM 2051 C C . GLU A 1 250 ? 26.698 -1.685 -26.122 1.00 93.56 250 GLU A C 1
ATOM 2053 O O . GLU A 1 250 ? 27.764 -1.449 -26.689 1.00 93.56 250 GLU A O 1
ATOM 2058 N N . CYS A 1 251 ? 25.884 -2.663 -26.540 1.00 92.88 251 CYS A N 1
ATOM 2059 C CA . CYS A 1 251 ? 26.212 -3.540 -27.667 1.00 92.88 251 CYS A CA 1
ATOM 2060 C C . CYS A 1 251 ? 26.417 -2.759 -28.977 1.00 92.88 251 CYS A C 1
ATOM 2062 O O . CYS A 1 251 ? 27.332 -3.065 -29.747 1.00 92.88 251 CYS A O 1
ATOM 2064 N N . ILE A 1 252 ? 25.575 -1.755 -29.252 1.00 92.12 252 ILE A N 1
ATOM 2065 C CA . ILE A 1 252 ? 25.720 -0.896 -30.437 1.00 92.12 252 ILE A CA 1
ATOM 2066 C C . ILE A 1 252 ? 27.002 -0.070 -30.353 1.00 92.12 252 ILE A C 1
ATOM 2068 O O . ILE A 1 252 ? 27.751 -0.010 -31.331 1.00 92.12 252 ILE A O 1
ATOM 2072 N N . LEU A 1 253 ? 27.263 0.552 -29.204 1.00 90.19 253 LEU A N 1
ATOM 2073 C CA . LEU A 1 253 ? 28.428 1.403 -28.997 1.00 90.19 253 LE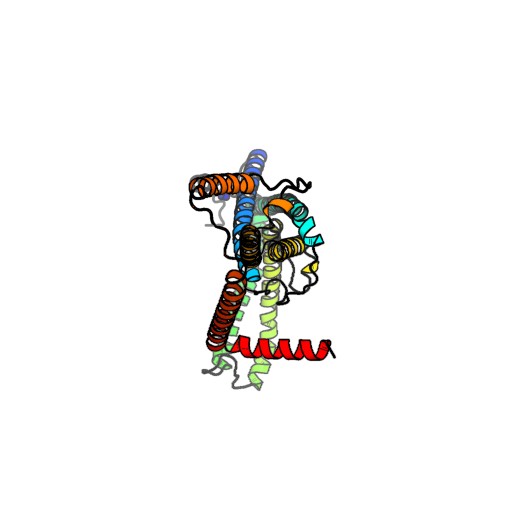U A CA 1
ATOM 2074 C C . LEU A 1 253 ? 29.724 0.606 -29.187 1.00 90.19 253 LEU A C 1
ATOM 2076 O O . LEU A 1 253 ? 30.616 1.049 -29.912 1.00 90.19 253 LEU A O 1
ATOM 2080 N N . ASP A 1 254 ? 29.782 -0.611 -28.648 1.00 86.75 254 ASP A N 1
ATOM 2081 C CA . ASP A 1 254 ? 30.881 -1.552 -28.865 1.00 86.75 254 ASP A CA 1
ATOM 2082 C C . ASP A 1 254 ? 31.069 -1.922 -30.341 1.00 86.75 254 ASP A C 1
ATOM 2084 O O . ASP A 1 254 ? 32.203 -1.980 -30.834 1.00 86.75 254 ASP A O 1
ATOM 2088 N N . CYS A 1 255 ? 29.981 -2.158 -31.083 1.00 84.69 255 CYS A N 1
ATOM 2089 C CA . CYS A 1 255 ? 30.068 -2.424 -32.521 1.00 84.69 255 CYS A CA 1
ATOM 2090 C C . CYS A 1 255 ? 30.633 -1.220 -33.285 1.00 84.69 255 CYS A C 1
ATOM 2092 O O . CYS A 1 255 ? 31.489 -1.392 -34.158 1.00 84.69 255 CYS A O 1
ATOM 2094 N N . ILE A 1 256 ? 30.177 -0.012 -32.947 1.00 84.69 256 ILE A N 1
ATOM 2095 C CA . ILE A 1 256 ? 30.619 1.233 -33.576 1.00 84.69 256 ILE A CA 1
ATOM 2096 C C . ILE A 1 256 ? 32.108 1.470 -33.293 1.00 84.69 256 ILE A C 1
ATOM 2098 O O . ILE A 1 256 ? 32.880 1.684 -34.227 1.00 84.69 256 ILE A O 1
ATOM 2102 N N . LEU A 1 257 ? 32.542 1.353 -32.034 1.00 80.31 257 LEU A N 1
ATOM 2103 C CA . LEU A 1 257 ? 33.943 1.528 -31.635 1.00 80.31 257 LEU A CA 1
ATOM 2104 C C . LEU A 1 257 ? 34.873 0.549 -32.363 1.00 80.31 257 LEU A C 1
ATOM 2106 O O . LEU A 1 257 ? 35.895 0.952 -32.923 1.00 80.31 257 LEU A O 1
ATOM 2110 N N . ARG A 1 258 ? 34.485 -0.730 -32.443 1.00 77.25 258 ARG A N 1
ATOM 2111 C CA . ARG A 1 258 ? 35.239 -1.747 -33.196 1.00 77.25 258 ARG A CA 1
ATOM 2112 C C . ARG A 1 258 ? 35.280 -1.459 -34.697 1.00 77.25 258 ARG A C 1
ATOM 2114 O O . ARG A 1 258 ? 36.252 -1.828 -35.354 1.00 77.25 258 ARG A O 1
ATOM 2121 N N . SER A 1 259 ? 34.241 -0.835 -35.252 1.00 71.81 259 SER A N 1
ATOM 2122 C CA . SER A 1 259 ? 34.220 -0.400 -36.652 1.00 71.81 259 SER A CA 1
ATOM 2123 C C . SER A 1 259 ? 35.196 0.754 -36.890 1.00 71.81 259 SER A C 1
ATOM 2125 O O . SER A 1 259 ? 35.955 0.722 -37.858 1.00 71.81 259 SER A O 1
ATOM 2127 N N . PHE A 1 260 ? 35.247 1.731 -35.980 1.00 67.12 260 PHE A N 1
ATOM 2128 C CA . PHE A 1 260 ? 36.199 2.841 -36.057 1.00 67.12 260 PHE A CA 1
ATOM 2129 C C . PHE A 1 260 ? 37.656 2.369 -35.972 1.00 67.12 260 PHE A C 1
ATOM 2131 O O . PHE A 1 260 ? 38.473 2.797 -36.787 1.00 67.12 260 PHE A O 1
ATOM 2138 N N . GLN A 1 261 ? 37.972 1.432 -35.071 1.00 63.09 261 GLN A N 1
ATOM 2139 C CA . GLN A 1 261 ? 39.331 0.895 -34.901 1.00 63.09 261 GLN A CA 1
ATOM 2140 C C . GLN A 1 261 ? 39.847 0.136 -36.140 1.00 63.09 261 GLN A C 1
ATOM 2142 O O . GLN A 1 261 ? 41.052 0.089 -36.378 1.00 63.09 261 GLN A O 1
ATOM 2147 N N . LYS A 1 262 ? 38.953 -0.429 -36.966 1.00 61.09 262 LYS A N 1
ATOM 2148 C CA . LYS A 1 262 ? 39.317 -1.113 -38.222 1.00 61.09 262 LYS A CA 1
ATOM 2149 C C . LYS A 1 262 ? 39.576 -0.159 -39.389 1.00 61.09 262 LYS A C 1
ATOM 2151 O O . LYS A 1 262 ? 40.202 -0.567 -40.364 1.00 61.09 262 LYS A O 1
ATOM 2156 N N . SER A 1 263 ? 39.122 1.092 -39.299 1.00 51.16 263 SER A N 1
ATOM 2157 C CA . SER A 1 263 ? 39.377 2.092 -40.336 1.00 51.16 263 SER A CA 1
ATOM 2158 C C . SER A 1 263 ? 40.804 2.660 -40.196 1.00 51.16 263 SER A C 1
ATOM 2160 O O . SER A 1 263 ? 41.160 3.177 -39.130 1.00 51.16 263 SER A O 1
ATOM 2162 N N . PRO A 1 264 ? 41.645 2.615 -41.249 1.00 50.28 264 PRO A N 1
ATOM 2163 C CA . PRO A 1 264 ? 43.013 3.143 -41.199 1.00 50.28 264 PRO A CA 1
ATOM 2164 C C . PRO A 1 264 ? 43.072 4.677 -41.069 1.00 50.28 264 PRO A C 1
ATOM 2166 O O . PRO A 1 264 ? 44.140 5.226 -40.810 1.00 50.28 264 PRO A O 1
ATOM 2169 N N . LEU A 1 265 ? 41.932 5.371 -41.192 1.00 47.91 265 LEU A N 1
ATOM 2170 C CA . LEU A 1 265 ? 41.805 6.821 -41.007 1.00 47.91 265 LEU A CA 1
ATOM 2171 C C . LEU A 1 265 ? 41.643 7.245 -39.529 1.00 47.91 265 LEU A C 1
ATOM 2173 O O . LEU A 1 265 ? 41.796 8.421 -39.205 1.00 47.91 265 LEU A O 1
ATOM 2177 N N . SER A 1 266 ? 41.366 6.307 -38.611 1.00 43.75 266 SER A N 1
ATOM 2178 C CA . SER A 1 266 ? 41.150 6.614 -37.183 1.00 43.75 266 SER A CA 1
ATOM 2179 C C . SER A 1 266 ? 42.426 6.995 -36.421 1.00 43.75 266 SER A C 1
ATOM 2181 O O . SER A 1 266 ? 42.343 7.641 -35.376 1.00 43.75 266 SER A O 1
ATOM 2183 N N . LYS A 1 267 ? 43.613 6.681 -36.964 1.00 44.38 267 LYS A N 1
ATOM 2184 C CA . LYS A 1 267 ? 44.898 7.109 -36.382 1.00 44.38 267 LYS A CA 1
ATOM 2185 C C . LYS A 1 267 ? 45.087 8.629 -36.391 1.00 44.38 267 LYS A C 1
ATOM 2187 O O . LYS A 1 267 ? 45.812 9.131 -35.542 1.00 44.38 267 LYS A O 1
ATOM 2192 N N . TYR A 1 268 ? 44.431 9.347 -37.306 1.00 45.62 268 TYR A N 1
ATOM 2193 C CA . TYR A 1 268 ? 44.540 10.807 -37.405 1.00 45.62 268 TYR A CA 1
ATOM 2194 C C . TYR A 1 268 ? 43.415 11.559 -36.681 1.00 45.62 268 TYR A C 1
ATOM 2196 O O . TYR A 1 268 ? 43.646 12.666 -36.208 1.00 45.62 268 TYR A O 1
ATOM 2204 N N . PHE A 1 269 ? 42.223 10.971 -36.536 1.00 45.59 269 PHE A N 1
ATOM 2205 C CA . PHE A 1 269 ? 41.069 11.697 -35.985 1.00 45.59 269 PHE A CA 1
ATOM 2206 C C . PHE A 1 269 ? 40.977 11.679 -34.449 1.00 45.59 269 PHE A C 1
ATOM 2208 O O . PHE A 1 269 ? 40.394 12.588 -33.869 1.00 45.59 269 PHE A O 1
ATOM 2215 N N . ILE A 1 270 ? 41.570 10.691 -33.764 1.00 48.00 270 ILE A N 1
ATOM 2216 C CA . ILE A 1 270 ? 41.467 10.581 -32.292 1.00 48.00 270 ILE A CA 1
ATOM 2217 C C . ILE A 1 270 ? 42.464 11.497 -31.549 1.00 48.00 270 ILE A C 1
ATOM 2219 O O . ILE A 1 270 ? 42.251 11.806 -30.380 1.00 48.00 270 ILE A O 1
ATOM 2223 N N . PHE A 1 271 ? 43.503 12.012 -32.218 1.00 45.47 271 PHE A N 1
ATOM 2224 C CA . PHE A 1 271 ? 44.430 12.996 -31.628 1.00 45.47 271 PHE A CA 1
ATOM 2225 C C . PHE A 1 271 ? 44.113 14.460 -31.985 1.00 45.47 271 PHE A C 1
ATOM 2227 O O . PHE A 1 271 ? 44.820 15.362 -31.539 1.00 45.47 271 PHE A O 1
ATOM 2234 N N . GLY A 1 272 ? 43.023 14.711 -32.718 1.00 39.19 272 GLY A N 1
ATOM 2235 C CA . GLY A 1 272 ? 42.496 16.050 -32.991 1.00 39.19 272 GLY A CA 1
ATOM 2236 C C . GLY A 1 272 ? 41.663 16.605 -31.830 1.00 39.19 272 GLY A C 1
ATOM 2237 O O . GLY A 1 272 ? 40.440 16.569 -31.853 1.00 39.19 272 GLY A O 1
ATOM 2238 N N . ASP A 1 273 ? 42.352 17.081 -30.799 1.00 42.78 273 ASP A N 1
ATOM 2239 C CA . ASP A 1 273 ? 42.024 18.280 -30.014 1.00 42.78 273 ASP A CA 1
ATOM 2240 C C . ASP A 1 273 ? 40.666 18.457 -29.292 1.00 42.78 273 ASP A C 1
ATOM 2242 O O . ASP A 1 273 ? 40.234 19.580 -29.046 1.00 42.78 273 ASP A O 1
ATOM 2246 N N . HIS A 1 274 ? 40.014 17.395 -28.806 1.00 39.44 274 HIS A N 1
ATOM 2247 C CA . HIS A 1 274 ? 39.025 17.571 -27.727 1.00 39.44 274 HIS A CA 1
ATOM 2248 C C . HIS A 1 274 ? 39.106 16.489 -26.646 1.00 39.44 274 HIS A C 1
ATOM 2250 O O . HIS A 1 274 ? 38.495 15.423 -26.724 1.00 39.44 274 HIS A O 1
ATOM 2256 N N . LYS A 1 275 ? 39.816 16.823 -25.559 1.00 42.41 275 LYS A N 1
ATOM 2257 C CA . LYS A 1 275 ? 39.775 16.134 -24.259 1.00 42.41 275 LYS A CA 1
ATOM 2258 C C . LYS A 1 275 ? 38.352 16.151 -23.677 1.00 42.41 275 LYS A C 1
ATOM 2260 O O . LYS A 1 275 ? 38.048 16.947 -22.791 1.00 42.41 275 LYS A O 1
ATOM 2265 N N . ARG A 1 276 ? 37.474 15.244 -24.106 1.00 43.94 276 ARG A N 1
ATOM 2266 C CA . ARG A 1 276 ? 36.347 14.808 -23.269 1.00 43.94 276 ARG A CA 1
ATOM 2267 C C . ARG A 1 276 ? 36.841 13.643 -22.421 1.00 43.94 276 ARG A C 1
ATOM 2269 O O . ARG A 1 276 ? 37.166 12.582 -22.941 1.00 43.94 276 ARG A O 1
ATOM 2276 N N . LYS A 1 277 ? 36.979 13.892 -21.116 1.00 40.88 277 LYS A N 1
ATOM 2277 C CA . LYS A 1 277 ? 37.417 12.913 -20.114 1.00 40.88 277 LYS A CA 1
ATOM 2278 C C . LYS A 1 277 ? 36.517 11.673 -20.199 1.00 40.88 277 LYS A C 1
ATOM 2280 O O . LYS A 1 277 ? 35.364 11.732 -19.780 1.00 40.88 277 LYS A O 1
ATOM 2285 N N . LEU A 1 278 ? 37.029 10.566 -20.736 1.00 53.19 278 LEU A N 1
ATOM 2286 C CA . LEU A 1 278 ? 36.431 9.257 -20.487 1.00 53.19 278 LEU A CA 1
ATOM 2287 C C . LEU A 1 278 ? 36.499 8.968 -18.980 1.00 53.19 278 LEU A C 1
ATOM 2289 O O . LEU A 1 278 ? 37.429 9.410 -18.301 1.00 53.19 278 LEU A O 1
ATOM 2293 N N . CYS A 1 279 ? 35.516 8.239 -18.453 1.00 54.09 279 CYS A N 1
ATOM 2294 C CA . CYS A 1 279 ? 35.546 7.804 -17.062 1.00 54.09 279 CYS A CA 1
ATOM 2295 C C . CYS A 1 279 ? 36.729 6.850 -16.814 1.00 54.09 279 CYS A C 1
ATOM 2297 O O . CYS A 1 279 ? 37.163 6.108 -17.699 1.00 54.09 279 CYS A O 1
ATOM 2299 N N . GLU A 1 280 ? 37.251 6.877 -15.589 1.00 50.88 280 GLU A N 1
ATOM 2300 C CA . GLU A 1 280 ? 38.501 6.219 -15.187 1.00 50.88 280 GLU A CA 1
ATOM 2301 C C . GLU A 1 280 ? 38.503 4.699 -15.453 1.00 50.88 280 GLU A C 1
ATOM 2303 O O . GLU A 1 280 ? 39.530 4.113 -15.800 1.00 50.88 280 GLU A O 1
ATOM 2308 N N . TYR A 1 281 ? 37.321 4.075 -15.404 1.00 53.00 281 TYR A N 1
ATOM 2309 C CA . TYR A 1 281 ? 37.120 2.664 -15.733 1.00 53.00 281 TYR A CA 1
ATOM 2310 C C . TYR A 1 281 ? 37.443 2.339 -17.206 1.00 53.00 281 TYR A C 1
ATOM 2312 O O . TYR A 1 281 ? 38.145 1.366 -17.491 1.00 53.00 281 TYR A O 1
ATOM 2320 N N . HIS A 1 282 ? 37.015 3.184 -18.151 1.00 51.91 282 HIS A N 1
ATOM 2321 C CA . HIS A 1 282 ? 37.251 2.966 -19.583 1.00 51.91 282 HIS A CA 1
ATOM 2322 C C . HIS A 1 282 ? 38.695 3.265 -20.010 1.00 51.91 282 HIS A C 1
ATOM 2324 O O . HIS A 1 282 ? 39.202 2.625 -20.932 1.00 51.91 282 HIS A O 1
ATOM 2330 N N . ILE A 1 283 ? 39.396 4.162 -19.307 1.00 55.69 283 ILE A N 1
ATOM 2331 C CA . ILE A 1 283 ? 40.826 4.442 -19.542 1.00 55.69 283 ILE A CA 1
ATOM 2332 C C . ILE A 1 283 ? 41.690 3.227 -19.171 1.00 55.69 283 ILE A C 1
ATOM 2334 O O . ILE A 1 283 ? 42.652 2.893 -19.864 1.00 55.69 283 ILE A O 1
ATOM 2338 N N . LYS A 1 284 ? 41.339 2.526 -18.087 1.00 52.12 284 LYS A N 1
ATOM 2339 C CA . LYS A 1 284 ? 42.120 1.383 -17.594 1.00 52.12 284 LYS A CA 1
ATOM 2340 C C . LYS A 1 284 ? 41.970 0.142 -18.482 1.00 52.12 284 LYS A C 1
ATOM 2342 O O . LYS A 1 284 ? 42.936 -0.593 -18.680 1.00 52.12 284 LYS A O 1
ATOM 2347 N N . SER A 1 285 ? 40.781 -0.067 -19.051 1.00 52.59 285 SER A N 1
ATOM 2348 C CA . SER A 1 285 ? 40.519 -1.157 -20.002 1.00 52.59 285 SER A CA 1
ATOM 2349 C C . SER A 1 285 ? 41.216 -0.927 -21.353 1.00 52.59 285 SER A C 1
ATOM 2351 O O . SER A 1 285 ? 41.845 -1.839 -21.897 1.00 52.59 285 SER A O 1
ATOM 2353 N N . SER A 1 286 ? 41.204 0.313 -21.860 1.00 47.50 286 SER A N 1
ATOM 2354 C CA . SER A 1 286 ? 41.812 0.652 -23.154 1.00 47.50 286 SER A CA 1
ATOM 2355 C C . SER A 1 286 ? 43.341 0.538 -23.148 1.00 47.50 286 SER A C 1
ATOM 2357 O O . SER A 1 286 ? 43.917 -0.018 -24.085 1.00 47.50 286 SER A O 1
ATOM 2359 N N . HIS A 1 287 ? 44.013 0.958 -22.071 1.00 49.78 287 HIS A N 1
ATOM 2360 C CA . HIS A 1 287 ? 45.471 0.834 -21.952 1.00 49.78 287 HIS A CA 1
ATOM 2361 C C . HIS A 1 287 ? 45.964 -0.624 -21.942 1.00 49.78 287 HIS A C 1
ATOM 2363 O O . HIS A 1 287 ? 47.029 -0.918 -22.493 1.00 49.78 287 HIS A O 1
ATOM 2369 N N . ASN A 1 288 ? 45.187 -1.549 -21.369 1.00 47.22 288 ASN A N 1
ATOM 2370 C CA . ASN A 1 288 ? 45.537 -2.971 -21.338 1.00 47.22 288 ASN A CA 1
ATOM 2371 C C . ASN A 1 288 ? 45.369 -3.648 -22.708 1.00 47.22 288 ASN A C 1
ATOM 2373 O O . ASN A 1 288 ? 46.183 -4.497 -23.075 1.00 47.22 288 ASN A O 1
ATOM 2377 N N . LEU A 1 289 ? 44.373 -3.232 -23.498 1.00 52.22 289 LEU A N 1
ATOM 2378 C CA . LEU A 1 289 ? 44.168 -3.719 -24.867 1.00 52.22 289 LEU A CA 1
ATOM 2379 C C . LEU A 1 289 ? 45.276 -3.238 -25.818 1.00 52.22 289 LEU A C 1
ATOM 2381 O O . LEU A 1 289 ? 45.845 -4.049 -26.552 1.00 52.22 289 LEU A O 1
ATOM 2385 N N . ILE A 1 290 ? 45.670 -1.963 -25.726 1.00 52.22 290 ILE A N 1
ATOM 2386 C CA . ILE A 1 290 ? 46.708 -1.356 -26.579 1.00 52.22 290 ILE A CA 1
ATOM 2387 C C . ILE A 1 290 ? 48.090 -1.993 -26.343 1.00 52.22 290 ILE A C 1
ATOM 2389 O O . ILE A 1 290 ? 48.850 -2.213 -27.289 1.00 52.22 290 ILE A O 1
ATOM 2393 N N . LYS A 1 291 ? 48.422 -2.359 -25.095 1.00 43.75 291 LYS A N 1
ATOM 2394 C CA . LYS A 1 291 ? 49.692 -3.038 -24.777 1.00 43.75 291 LYS A CA 1
ATOM 2395 C C . LYS A 1 291 ? 49.771 -4.452 -25.376 1.00 43.75 291 LYS A C 1
ATOM 2397 O O . LYS A 1 291 ? 50.866 -4.919 -25.676 1.00 43.75 291 LYS A O 1
ATOM 2402 N N . SER A 1 292 ? 48.628 -5.111 -25.590 1.00 46.34 292 SER A N 1
ATOM 2403 C CA . SER A 1 292 ? 48.561 -6.462 -26.165 1.00 46.34 292 SER A CA 1
ATOM 2404 C C . SER A 1 292 ? 48.666 -6.489 -27.698 1.00 46.34 292 SER A C 1
ATOM 2406 O O . SER A 1 292 ? 49.258 -7.415 -28.252 1.00 46.34 292 SER A O 1
ATOM 2408 N N . GLU A 1 293 ? 48.156 -5.461 -28.388 1.00 48.19 293 GLU A N 1
ATOM 2409 C CA . GLU A 1 293 ? 48.211 -5.368 -29.857 1.00 48.19 293 GLU A CA 1
ATOM 2410 C C . GLU A 1 293 ? 49.586 -4.912 -30.365 1.00 48.19 293 GLU A C 1
ATOM 2412 O O . GLU A 1 293 ? 50.070 -5.418 -31.379 1.00 48.19 293 GLU A O 1
ATOM 2417 N N . ASN A 1 294 ? 50.273 -4.031 -29.629 1.00 44.84 294 ASN A N 1
ATOM 2418 C CA . ASN A 1 294 ? 51.601 -3.546 -30.023 1.00 44.84 294 ASN A CA 1
ATOM 2419 C C . ASN A 1 294 ? 52.701 -4.621 -29.936 1.00 44.84 294 ASN A C 1
ATOM 2421 O O . ASN A 1 294 ? 53.708 -4.504 -30.629 1.00 44.84 294 ASN A O 1
ATOM 2425 N N . LEU A 1 295 ? 52.509 -5.694 -29.156 1.00 45.72 295 LEU A N 1
ATOM 2426 C CA . LEU A 1 295 ? 53.438 -6.833 -29.145 1.00 45.72 295 LEU A CA 1
ATOM 2427 C C . LEU A 1 295 ? 53.258 -7.786 -30.341 1.00 45.72 295 LEU A C 1
ATOM 2429 O O . LEU A 1 295 ? 54.165 -8.564 -30.623 1.00 45.72 295 LEU A O 1
ATOM 2433 N N . LYS A 1 296 ? 52.120 -7.744 -31.050 1.00 42.91 296 LYS A N 1
ATOM 2434 C CA . LYS A 1 296 ? 51.822 -8.671 -32.161 1.00 42.91 296 LYS A CA 1
ATOM 2435 C C . LYS A 1 296 ? 52.088 -8.100 -33.554 1.00 42.91 296 LYS A C 1
ATOM 2437 O O . LYS A 1 296 ? 52.281 -8.876 -34.481 1.00 42.91 296 LYS A O 1
ATOM 2442 N N . ASN A 1 297 ? 52.137 -6.778 -33.709 1.00 41.62 297 ASN A N 1
ATOM 2443 C CA . ASN A 1 297 ? 52.145 -6.133 -35.029 1.00 41.62 297 ASN A CA 1
ATOM 2444 C C . ASN A 1 297 ? 53.539 -5.750 -35.566 1.00 41.62 297 ASN A C 1
ATOM 2446 O O . ASN A 1 297 ? 53.628 -5.059 -36.577 1.00 41.62 297 ASN A O 1
ATOM 2450 N N . ASN A 1 298 ? 54.628 -6.211 -34.940 1.00 39.38 298 ASN A N 1
ATOM 2451 C CA . ASN A 1 298 ? 55.998 -5.914 -35.387 1.00 39.38 298 ASN A CA 1
ATOM 2452 C C . ASN A 1 298 ? 56.568 -6.894 -36.430 1.00 39.38 298 ASN A C 1
ATOM 2454 O O . ASN A 1 298 ? 57.774 -6.893 -36.671 1.00 39.38 298 ASN A O 1
ATOM 2458 N N . SER A 1 299 ? 55.741 -7.693 -37.107 1.00 39.69 299 SER A N 1
ATOM 2459 C CA . SER A 1 299 ? 56.188 -8.431 -38.291 1.00 39.69 299 SER A CA 1
ATOM 2460 C C . SER A 1 299 ? 55.240 -8.237 -39.472 1.00 39.69 299 SER A C 1
ATOM 2462 O O . SER A 1 299 ? 54.022 -8.174 -39.330 1.00 39.69 299 SER A O 1
ATOM 2464 N N . THR A 1 300 ? 55.848 -8.176 -40.657 1.00 37.56 300 THR A N 1
ATOM 2465 C CA . THR A 1 300 ? 55.267 -8.107 -42.010 1.00 37.56 300 THR A CA 1
ATOM 2466 C C . THR A 1 300 ? 54.733 -6.756 -42.513 1.00 37.56 300 THR A C 1
ATOM 2468 O O . THR A 1 300 ? 53.588 -6.362 -42.304 1.00 37.56 300 THR A O 1
ATOM 2471 N N . LYS A 1 301 ? 55.604 -6.095 -43.293 1.00 42.41 301 LYS A N 1
ATOM 2472 C CA . LYS A 1 301 ? 55.262 -5.197 -44.405 1.00 42.41 301 LYS A CA 1
ATOM 2473 C C . LYS A 1 301 ? 54.547 -5.999 -45.509 1.00 42.41 301 LYS A C 1
ATOM 2475 O O . LYS A 1 301 ? 54.862 -7.169 -45.689 1.00 42.41 301 LYS A O 1
ATOM 2480 N N . ASP A 1 302 ? 53.605 -5.384 -46.229 1.00 37.31 302 ASP A N 1
ATOM 2481 C CA . ASP A 1 302 ? 53.764 -5.127 -47.673 1.00 37.31 302 ASP A CA 1
ATOM 2482 C C . ASP A 1 302 ? 52.504 -4.554 -48.337 1.00 37.31 302 ASP A C 1
ATOM 2484 O O . ASP A 1 302 ? 51.350 -4.899 -48.071 1.00 37.31 302 ASP A O 1
ATOM 2488 N N . SER A 1 303 ? 52.786 -3.609 -49.221 1.00 44.91 303 SER A N 1
ATOM 2489 C CA . SER A 1 303 ? 51.905 -2.656 -49.870 1.00 44.91 303 SER A CA 1
ATOM 2490 C C . SER A 1 303 ? 51.493 -3.126 -51.267 1.00 44.91 303 SER A C 1
ATOM 2492 O O . SER A 1 303 ? 51.956 -2.569 -52.250 1.00 44.91 303 SER A O 1
ATOM 2494 N N . ILE A 1 304 ? 50.603 -4.120 -51.366 1.00 46.12 304 ILE A N 1
ATOM 2495 C CA . ILE A 1 304 ? 49.829 -4.450 -52.586 1.00 46.12 304 ILE A CA 1
ATOM 2496 C C . ILE A 1 304 ? 48.476 -5.038 -52.142 1.00 46.12 304 ILE A C 1
ATOM 2498 O O . ILE A 1 304 ? 48.302 -6.252 -52.079 1.00 46.12 304 ILE A O 1
ATOM 2502 N N . LYS A 1 305 ? 47.516 -4.207 -51.708 1.00 46.06 305 LYS A N 1
ATOM 2503 C CA . LYS A 1 305 ? 46.238 -4.732 -51.170 1.00 46.06 305 LYS A CA 1
ATOM 2504 C C . LYS A 1 305 ? 45.014 -3.818 -51.285 1.00 46.06 305 LYS A C 1
ATOM 2506 O O . LYS A 1 305 ? 44.020 -4.107 -50.636 1.00 46.06 305 LYS A O 1
ATOM 2511 N N . LYS A 1 306 ? 45.055 -2.745 -52.085 1.00 46.97 306 LYS A N 1
ATOM 2512 C CA . LYS A 1 306 ? 43.962 -1.749 -52.124 1.00 46.97 306 LYS A CA 1
ATOM 2513 C C . LYS A 1 306 ? 42.795 -2.082 -53.065 1.00 46.97 306 LYS A C 1
ATOM 2515 O O . LYS A 1 306 ? 41.680 -1.706 -52.766 1.00 46.97 306 LYS A O 1
ATOM 2520 N N . THR A 1 307 ? 42.997 -2.823 -54.154 1.00 40.28 307 THR A N 1
ATOM 2521 C CA . THR A 1 307 ? 41.895 -3.178 -55.082 1.00 40.28 307 THR A CA 1
ATOM 2522 C C . THR A 1 307 ? 41.197 -4.490 -54.715 1.00 40.28 307 THR A C 1
ATOM 2524 O O . THR A 1 307 ? 40.022 -4.682 -55.000 1.00 40.28 307 THR A O 1
ATOM 2527 N N . SER A 1 308 ? 41.901 -5.401 -54.033 1.00 46.66 308 SER A N 1
ATOM 2528 C CA . SER A 1 308 ? 41.325 -6.667 -53.548 1.00 46.66 308 SER A CA 1
ATOM 2529 C C . SER A 1 308 ? 40.591 -6.545 -52.207 1.00 46.66 308 SER A C 1
ATOM 2531 O O . SER A 1 308 ? 39.889 -7.479 -51.823 1.00 46.66 308 SER A O 1
ATOM 2533 N N . SER A 1 309 ? 40.792 -5.445 -51.469 1.00 52.34 309 SER A N 1
ATOM 2534 C CA . SER A 1 309 ? 40.122 -5.190 -50.189 1.00 52.34 309 SER A CA 1
ATOM 2535 C C . SER A 1 309 ? 38.665 -4.814 -50.396 1.00 52.34 309 SER A C 1
ATOM 2537 O O . SER A 1 309 ? 37.813 -5.413 -49.753 1.00 52.34 309 SER A O 1
ATOM 2539 N N . ASP A 1 310 ? 38.380 -3.925 -51.345 1.00 48.88 310 ASP A N 1
ATOM 2540 C CA . ASP A 1 310 ? 37.052 -3.321 -51.497 1.00 48.88 310 ASP A CA 1
ATOM 2541 C C . ASP A 1 310 ? 36.034 -4.343 -52.031 1.00 48.88 310 ASP A C 1
ATOM 2543 O O . ASP A 1 310 ? 34.946 -4.493 -51.480 1.00 48.88 310 ASP A O 1
ATOM 2547 N N . VAL A 1 311 ? 36.439 -5.175 -52.999 1.00 53.28 311 VAL A N 1
ATOM 2548 C CA . VAL A 1 311 ? 35.611 -6.281 -53.522 1.00 53.28 311 VAL A CA 1
ATOM 2549 C C . VAL A 1 311 ? 35.372 -7.368 -52.461 1.00 53.28 311 VAL A C 1
ATOM 2551 O O . VAL A 1 311 ? 34.278 -7.928 -52.365 1.00 53.28 311 VAL A O 1
ATOM 2554 N N . LYS A 1 312 ? 36.374 -7.672 -51.621 1.00 54.44 312 LYS A N 1
ATOM 2555 C CA . LYS A 1 312 ? 36.210 -8.621 -50.504 1.00 54.44 312 LYS A CA 1
ATOM 2556 C C . LYS A 1 312 ? 35.332 -8.036 -49.402 1.00 54.44 312 LYS A C 1
ATOM 2558 O O . LYS A 1 312 ? 34.540 -8.763 -48.807 1.00 54.44 312 LYS A O 1
ATOM 2563 N N . GLU A 1 313 ? 35.437 -6.741 -49.136 1.00 56.41 313 GLU A N 1
ATOM 2564 C CA . GLU A 1 313 ? 34.624 -6.049 -48.145 1.00 56.41 313 GLU A CA 1
ATOM 2565 C C . GLU A 1 313 ? 33.152 -6.017 -48.581 1.00 56.41 313 GLU A C 1
ATOM 2567 O O . GLU A 1 313 ? 32.294 -6.453 -47.812 1.00 56.41 313 GLU A O 1
ATOM 2572 N N . GLU A 1 314 ? 32.852 -5.697 -49.844 1.00 58.41 314 GLU A N 1
ATOM 2573 C CA . GLU A 1 314 ? 31.497 -5.781 -50.411 1.00 58.41 314 GLU A CA 1
ATOM 2574 C C . GLU A 1 314 ? 30.905 -7.199 -50.360 1.00 58.41 314 GLU A C 1
ATOM 2576 O O . GLU A 1 314 ? 29.760 -7.383 -49.927 1.00 58.41 314 GLU A O 1
ATOM 2581 N N . GLN A 1 315 ? 31.684 -8.228 -50.713 1.00 60.41 315 GLN A N 1
ATOM 2582 C CA . GLN A 1 315 ? 31.245 -9.625 -50.597 1.00 60.41 315 GLN A CA 1
ATOM 2583 C C . GLN A 1 315 ? 30.975 -10.024 -49.137 1.00 60.41 315 GLN A C 1
ATOM 2585 O O . GLN A 1 315 ? 29.984 -10.703 -48.848 1.00 60.41 315 GLN A O 1
ATOM 2590 N N . THR A 1 316 ? 31.794 -9.564 -48.184 1.00 66.12 316 THR A N 1
ATOM 2591 C CA . THR A 1 316 ? 31.559 -9.831 -46.755 1.00 66.12 316 THR A CA 1
ATOM 2592 C C . THR A 1 316 ? 30.341 -9.085 -46.210 1.00 66.12 316 THR A C 1
ATOM 2594 O O . THR A 1 316 ? 29.618 -9.629 -45.373 1.00 66.12 316 THR A O 1
ATOM 2597 N N . VAL A 1 317 ? 30.057 -7.875 -46.701 1.00 68.62 317 VAL A N 1
ATOM 2598 C CA . VAL A 1 317 ? 28.850 -7.112 -46.354 1.00 68.62 317 VAL A CA 1
ATOM 2599 C C . VAL A 1 317 ? 27.608 -7.799 -46.922 1.00 68.62 317 VAL A C 1
ATOM 2601 O O . VAL A 1 317 ? 26.626 -7.969 -46.195 1.00 68.62 317 VAL A O 1
ATOM 2604 N N . SER A 1 318 ? 27.659 -8.271 -48.170 1.00 72.75 318 SER A N 1
ATOM 2605 C CA . SER A 1 318 ? 26.588 -9.055 -48.799 1.00 72.75 318 SER A CA 1
ATOM 2606 C C . SER A 1 318 ? 26.300 -10.353 -48.029 1.00 72.75 318 SER A C 1
ATOM 2608 O O . SER A 1 318 ? 25.152 -10.622 -47.667 1.00 72.75 318 SER A O 1
ATOM 2610 N N . SER A 1 319 ? 27.343 -11.097 -47.646 1.00 81.06 319 SER A N 1
ATOM 2611 C CA . SER A 1 319 ? 27.226 -12.307 -46.819 1.00 81.06 319 SER A CA 1
ATOM 2612 C C . SER A 1 319 ? 26.602 -12.026 -45.441 1.00 81.06 319 SER A C 1
ATOM 2614 O O . SER A 1 319 ? 25.689 -12.733 -45.003 1.00 81.06 319 SER A O 1
ATOM 2616 N N . ARG A 1 320 ? 27.012 -10.939 -44.767 1.00 81.19 320 ARG A N 1
ATOM 2617 C CA . ARG A 1 320 ? 26.410 -10.507 -43.491 1.00 81.19 320 ARG A CA 1
ATOM 2618 C C . ARG A 1 320 ? 24.940 -10.123 -43.648 1.00 81.19 320 ARG A C 1
ATOM 2620 O O . ARG A 1 320 ? 24.126 -10.505 -42.809 1.00 81.19 320 ARG A O 1
ATOM 2627 N N . ARG A 1 321 ? 24.584 -9.410 -44.722 1.00 86.31 321 ARG A N 1
ATOM 2628 C CA . ARG A 1 321 ? 23.191 -9.047 -45.038 1.00 86.31 321 ARG A CA 1
ATOM 2629 C C . ARG A 1 321 ? 22.336 -10.287 -45.283 1.00 86.31 321 ARG A C 1
ATOM 2631 O O . ARG A 1 321 ? 21.240 -10.371 -44.734 1.00 86.31 321 ARG A O 1
ATOM 2638 N N . ALA A 1 322 ? 22.839 -11.262 -46.040 1.00 88.19 322 ALA A N 1
ATOM 2639 C CA . ALA A 1 322 ? 22.150 -12.531 -46.261 1.00 88.19 322 ALA A CA 1
ATOM 2640 C C . ALA A 1 322 ? 21.890 -13.262 -44.933 1.00 88.19 322 ALA A C 1
ATOM 2642 O O . ALA A 1 322 ? 20.757 -13.649 -44.656 1.00 88.19 322 ALA A O 1
ATOM 2643 N N . ARG A 1 323 ? 22.898 -13.361 -44.057 1.00 89.25 323 ARG A N 1
ATOM 2644 C CA . ARG A 1 323 ? 22.745 -13.976 -42.729 1.00 89.25 323 ARG A CA 1
ATOM 2645 C C . ARG A 1 323 ? 21.717 -13.251 -41.851 1.00 89.25 323 ARG A C 1
ATOM 2647 O O . ARG A 1 323 ? 20.901 -13.905 -41.210 1.00 89.25 323 ARG A O 1
ATOM 2654 N N . ASN A 1 324 ? 21.711 -11.918 -41.846 1.00 91.12 324 ASN A N 1
ATOM 2655 C CA . ASN A 1 324 ? 20.721 -11.141 -41.092 1.00 91.12 324 ASN A CA 1
ATOM 2656 C C . ASN A 1 324 ? 19.290 -11.376 -41.606 1.00 91.12 324 ASN A C 1
ATOM 2658 O O . ASN A 1 324 ? 18.367 -11.479 -40.802 1.00 91.12 324 ASN A O 1
ATOM 2662 N N . ARG A 1 325 ? 19.103 -11.524 -42.927 1.00 90.81 325 ARG A N 1
ATOM 2663 C CA . ARG A 1 325 ? 17.802 -11.886 -43.519 1.00 90.81 325 ARG A CA 1
ATOM 2664 C C . ARG A 1 325 ? 17.331 -13.267 -43.059 1.00 90.81 325 ARG A C 1
ATOM 2666 O O . ARG A 1 325 ? 16.161 -13.420 -42.724 1.00 90.81 325 ARG A O 1
ATOM 2673 N N . TRP A 1 326 ? 18.237 -14.241 -42.972 1.00 94.38 326 TRP A N 1
ATOM 2674 C CA . TRP A 1 326 ? 17.922 -15.568 -42.432 1.00 94.38 326 TRP A CA 1
ATOM 2675 C C . TRP A 1 326 ? 17.554 -15.531 -40.945 1.00 94.38 326 TRP A C 1
ATOM 2677 O O . TRP A 1 326 ? 16.555 -16.135 -40.559 1.00 94.38 326 TRP A O 1
ATOM 2687 N N . PHE A 1 327 ? 18.289 -14.783 -40.113 1.00 94.62 327 PHE A N 1
ATOM 2688 C CA . PHE A 1 327 ? 17.928 -14.613 -38.698 1.00 94.62 327 PHE A CA 1
ATOM 2689 C C . PHE A 1 327 ? 16.568 -13.934 -38.515 1.00 94.62 327 PHE A C 1
ATOM 2691 O O . PHE A 1 327 ? 15.792 -14.325 -37.640 1.00 94.62 327 PHE A O 1
ATOM 2698 N N . LEU A 1 328 ? 16.251 -12.953 -39.363 1.00 93.38 328 LEU A N 1
ATOM 2699 C CA . LEU A 1 328 ? 14.942 -12.311 -39.365 1.00 93.38 328 LEU A CA 1
ATOM 2700 C C . LEU A 1 328 ? 13.835 -13.310 -39.723 1.00 93.38 328 LEU A C 1
ATOM 2702 O O . LEU A 1 328 ? 12.847 -13.404 -38.999 1.00 93.38 328 LEU A O 1
ATOM 2706 N N . ALA A 1 329 ? 14.012 -14.082 -40.799 1.00 92.00 329 ALA A N 1
ATOM 2707 C CA . ALA A 1 329 ? 13.047 -15.097 -41.216 1.00 92.00 329 ALA A CA 1
ATOM 2708 C C . ALA A 1 329 ? 12.820 -16.146 -40.116 1.00 92.00 329 ALA A C 1
ATOM 2710 O O . ALA A 1 329 ? 11.678 -16.427 -39.764 1.00 92.00 329 ALA A O 1
ATOM 2711 N N . TYR A 1 330 ? 13.897 -16.651 -39.507 1.00 95.38 330 TYR A N 1
ATOM 2712 C CA . TYR A 1 330 ? 13.826 -17.586 -38.382 1.00 95.38 330 TYR A CA 1
ATOM 2713 C C . TYR A 1 330 ? 13.041 -17.011 -37.193 1.00 95.38 330 TYR A C 1
ATOM 2715 O O . TYR A 1 330 ? 12.189 -17.686 -36.615 1.00 95.38 330 TYR A O 1
ATOM 2723 N N . THR A 1 331 ? 13.280 -15.741 -36.852 1.00 94.56 331 THR A N 1
ATOM 2724 C CA . THR A 1 331 ? 12.562 -15.059 -35.764 1.00 94.56 331 THR A CA 1
ATOM 2725 C C . THR A 1 331 ? 11.069 -14.924 -36.075 1.00 94.56 331 THR A C 1
ATOM 2727 O O . THR A 1 331 ? 10.248 -15.203 -35.204 1.00 94.56 331 THR A O 1
ATOM 2730 N N . LEU A 1 332 ? 10.703 -14.547 -37.306 1.00 93.56 332 LEU A N 1
ATOM 2731 C CA . LEU A 1 332 ? 9.304 -14.356 -37.711 1.00 93.56 332 LEU A CA 1
ATOM 2732 C C . LEU A 1 332 ? 8.524 -15.673 -37.821 1.00 93.56 332 LEU A C 1
ATOM 2734 O O . LEU A 1 332 ? 7.343 -15.702 -37.485 1.00 93.56 332 LEU A O 1
ATOM 2738 N N . VAL A 1 333 ? 9.168 -16.764 -38.248 1.00 94.00 333 VAL A N 1
ATOM 2739 C CA . VAL A 1 333 ? 8.544 -18.100 -38.290 1.00 94.00 333 VAL A CA 1
ATOM 2740 C C . VAL A 1 333 ? 8.178 -18.574 -36.883 1.00 94.00 333 VAL A C 1
ATOM 2742 O O . VAL A 1 333 ? 7.085 -19.094 -36.675 1.00 94.00 333 VAL A O 1
ATOM 2745 N N . ASN A 1 334 ? 9.057 -18.338 -35.907 1.00 94.06 334 ASN A N 1
ATOM 2746 C CA . ASN A 1 334 ? 8.843 -18.761 -34.521 1.00 94.06 334 ASN A CA 1
ATOM 2747 C C . ASN A 1 334 ? 7.946 -17.808 -33.706 1.00 94.06 334 ASN A C 1
ATOM 2749 O O . ASN A 1 334 ? 7.513 -18.173 -32.617 1.00 94.06 334 ASN A O 1
ATOM 2753 N N . ASN A 1 335 ? 7.655 -16.602 -34.209 1.00 94.81 335 ASN A N 1
ATOM 2754 C CA . ASN A 1 335 ? 6.849 -15.590 -33.518 1.00 94.81 335 ASN A CA 1
ATOM 2755 C C . ASN A 1 335 ? 5.759 -15.028 -34.453 1.00 94.81 335 ASN A C 1
ATOM 2757 O O . ASN A 1 335 ? 5.897 -13.913 -34.966 1.00 94.81 335 ASN A O 1
ATOM 2761 N N . PRO A 1 336 ? 4.650 -15.761 -34.673 1.00 91.88 336 PRO A N 1
ATOM 2762 C CA . PRO A 1 336 ? 3.645 -15.395 -35.673 1.00 91.88 336 PRO A CA 1
ATOM 2763 C C . PRO A 1 336 ? 2.926 -14.071 -35.369 1.00 91.88 336 PRO A C 1
ATOM 2765 O O . PRO A 1 336 ? 2.513 -13.378 -36.294 1.00 91.88 336 PRO A O 1
ATOM 2768 N N . GLN A 1 337 ? 2.810 -13.684 -34.095 1.00 91.06 337 GLN A N 1
ATOM 2769 C CA . GLN A 1 337 ? 2.197 -12.410 -33.694 1.00 91.06 337 GLN A CA 1
ATOM 2770 C C . GLN A 1 337 ? 3.010 -11.201 -34.187 1.00 91.06 337 GLN A C 1
ATOM 2772 O O . GLN A 1 337 ? 2.438 -10.270 -34.748 1.00 91.06 337 GLN A O 1
ATOM 2777 N N . LEU A 1 338 ? 4.346 -11.275 -34.118 1.00 90.31 338 LEU A N 1
ATOM 2778 C CA . LEU A 1 338 ? 5.233 -10.210 -34.603 1.00 90.31 338 LEU A CA 1
ATOM 2779 C C . LEU A 1 338 ? 5.129 -9.999 -36.116 1.00 90.31 338 LEU A C 1
ATOM 2781 O O . LEU A 1 338 ? 5.399 -8.906 -36.606 1.00 90.31 338 LEU A O 1
ATOM 2785 N N . ARG A 1 339 ? 4.727 -11.027 -36.874 1.00 88.44 339 ARG A N 1
ATOM 2786 C CA . ARG A 1 339 ? 4.491 -10.896 -38.316 1.00 88.44 339 ARG A CA 1
ATOM 2787 C C . ARG A 1 339 ? 3.303 -9.979 -38.603 1.00 88.44 339 ARG A C 1
ATOM 2789 O O . ARG A 1 339 ? 3.398 -9.150 -39.502 1.00 88.44 339 ARG A O 1
ATOM 2796 N N . ALA A 1 340 ? 2.214 -10.128 -37.849 1.00 88.31 340 ALA A N 1
ATOM 2797 C CA . ALA A 1 340 ? 1.025 -9.294 -37.999 1.00 88.31 340 ALA A CA 1
ATOM 2798 C C . ALA A 1 340 ? 1.288 -7.848 -37.552 1.00 88.31 340 ALA A C 1
ATOM 2800 O O . ALA A 1 340 ? 0.852 -6.911 -38.216 1.00 88.31 340 ALA A O 1
ATOM 2801 N N . ASP A 1 341 ? 2.032 -7.664 -36.460 1.00 88.50 341 ASP A N 1
ATOM 2802 C CA . ASP A 1 341 ? 2.374 -6.331 -35.950 1.00 88.50 341 ASP A CA 1
ATOM 2803 C C . ASP A 1 341 ? 3.306 -5.581 -36.903 1.00 88.50 341 ASP A C 1
ATOM 2805 O O . ASP A 1 341 ? 3.041 -4.433 -37.248 1.00 88.50 341 ASP A O 1
ATOM 2809 N N . ARG A 1 342 ? 4.321 -6.262 -37.442 1.00 87.00 342 ARG A N 1
ATOM 2810 C CA . ARG A 1 342 ? 5.228 -5.683 -38.436 1.00 87.00 342 ARG A CA 1
ATOM 2811 C C . ARG A 1 342 ? 4.510 -5.233 -39.709 1.00 87.00 342 ARG A C 1
ATOM 2813 O O . ARG A 1 342 ? 4.808 -4.166 -40.228 1.00 87.00 342 ARG A O 1
ATOM 2820 N N . GLN A 1 343 ? 3.580 -6.042 -40.221 1.00 86.25 343 GLN A N 1
ATOM 2821 C CA . GLN A 1 343 ? 2.799 -5.668 -41.405 1.00 86.25 343 GLN A CA 1
ATOM 2822 C C . GLN A 1 343 ? 1.949 -4.420 -41.148 1.00 86.25 343 GLN A C 1
ATOM 2824 O O . GLN A 1 343 ? 1.819 -3.588 -42.039 1.00 86.25 343 GLN A O 1
ATOM 2829 N N . ARG A 1 344 ? 1.397 -4.267 -39.937 1.00 86.31 344 ARG A N 1
ATOM 2830 C CA . ARG A 1 344 ? 0.650 -3.063 -39.550 1.00 86.31 344 ARG A CA 1
ATOM 2831 C C . ARG A 1 344 ? 1.532 -1.819 -39.498 1.00 86.31 344 ARG A C 1
ATOM 2833 O O . ARG A 1 344 ? 1.149 -0.812 -40.078 1.00 86.31 344 ARG A O 1
ATOM 2840 N N . GLU A 1 345 ? 2.706 -1.898 -38.874 1.00 83.69 345 GLU A N 1
ATOM 2841 C CA . GLU A 1 345 ? 3.647 -0.767 -38.824 1.00 83.69 345 GLU A CA 1
ATOM 2842 C C . GLU A 1 345 ? 4.129 -0.353 -40.224 1.00 83.69 345 GLU A C 1
ATOM 2844 O O . GLU A 1 345 ? 4.196 0.835 -40.527 1.00 83.69 345 GLU A O 1
ATOM 2849 N N . GLU A 1 346 ? 4.421 -1.316 -41.107 1.00 82.69 346 GLU A N 1
ATOM 2850 C CA . GLU A 1 346 ? 4.828 -1.029 -42.492 1.00 82.69 346 GLU A CA 1
ATOM 2851 C C . GLU A 1 346 ? 3.718 -0.292 -43.276 1.00 82.69 346 GLU A C 1
ATOM 2853 O O . GLU A 1 346 ? 4.024 0.606 -44.060 1.00 82.69 346 GLU A O 1
ATOM 2858 N N . ILE A 1 347 ? 2.442 -0.610 -43.021 1.00 77.19 347 ILE A N 1
ATOM 2859 C CA . ILE A 1 347 ? 1.283 0.082 -43.612 1.00 77.19 347 ILE A CA 1
ATOM 2860 C C . ILE A 1 347 ? 1.107 1.492 -43.021 1.00 77.19 347 ILE A C 1
ATOM 2862 O O . ILE A 1 347 ? 0.878 2.440 -43.767 1.00 77.19 347 ILE A O 1
ATOM 2866 N N . GLU A 1 348 ? 1.236 1.664 -41.701 1.00 75.19 348 GLU A N 1
ATOM 2867 C CA . GLU A 1 348 ? 1.125 2.984 -41.055 1.00 75.19 348 GLU A CA 1
ATOM 2868 C C . GLU A 1 348 ? 2.207 3.963 -41.530 1.00 75.19 348 GLU A C 1
ATOM 2870 O O . GLU A 1 348 ? 1.921 5.144 -41.748 1.00 75.19 348 GLU A O 1
ATOM 2875 N N . ILE A 1 349 ? 3.436 3.479 -41.738 1.00 77.19 349 ILE A N 1
ATOM 2876 C CA . ILE A 1 349 ? 4.531 4.293 -42.279 1.00 77.19 349 ILE A CA 1
ATOM 2877 C C . ILE A 1 349 ? 4.204 4.754 -43.703 1.00 77.19 349 ILE A C 1
ATOM 2879 O O . ILE A 1 349 ? 4.402 5.923 -44.008 1.00 77.19 349 ILE A O 1
ATOM 2883 N N . GLN A 1 350 ? 3.655 3.880 -44.554 1.00 72.00 350 GLN A N 1
ATOM 2884 C CA . GLN A 1 350 ? 3.270 4.251 -45.922 1.00 72.00 350 GLN A CA 1
ATOM 2885 C C . GLN A 1 350 ? 2.201 5.351 -45.940 1.00 72.00 350 GLN A C 1
ATOM 2887 O O . GLN A 1 350 ? 2.358 6.330 -46.662 1.00 72.00 350 GLN A O 1
ATOM 2892 N N . ILE A 1 351 ? 1.183 5.241 -45.081 1.00 73.06 351 ILE A N 1
ATOM 2893 C CA . ILE A 1 351 ? 0.087 6.220 -44.966 1.00 73.06 351 ILE A CA 1
ATOM 2894 C C . ILE A 1 351 ? 0.561 7.583 -44.434 1.00 73.06 351 ILE A C 1
ATOM 2896 O O . ILE A 1 351 ? -0.035 8.600 -44.757 1.00 73.06 351 ILE A O 1
ATOM 2900 N N . THR A 1 352 ? 1.599 7.625 -43.593 1.00 70.38 352 THR A N 1
ATOM 2901 C CA . THR A 1 352 ? 2.140 8.889 -43.049 1.00 70.38 352 THR A CA 1
ATOM 2902 C C . THR A 1 352 ? 3.173 9.558 -43.957 1.00 70.38 352 THR A C 1
ATOM 2904 O O . THR A 1 352 ? 3.514 10.718 -43.726 1.00 70.38 352 THR A O 1
ATOM 2907 N N . THR A 1 353 ? 3.694 8.839 -44.956 1.00 67.75 353 THR A N 1
ATOM 2908 C CA . THR A 1 353 ? 4.649 9.368 -45.945 1.00 67.75 353 THR A CA 1
ATOM 2909 C C . THR A 1 353 ? 4.015 9.816 -47.264 1.00 67.75 353 THR A C 1
ATOM 2911 O O . THR A 1 353 ? 4.706 10.462 -48.052 1.00 67.75 353 THR A O 1
ATOM 2914 N N . GLU A 1 354 ? 2.744 9.481 -47.499 1.00 49.41 354 GLU A N 1
ATOM 2915 C CA . GLU A 1 354 ? 1.882 10.069 -48.541 1.00 49.41 354 GLU A CA 1
ATOM 2916 C C . GLU A 1 354 ? 1.141 11.296 -47.995 1.00 49.41 354 GLU A C 1
ATOM 2918 O O . GLU A 1 354 ? 0.989 12.272 -48.768 1.00 49.41 354 GLU A O 1
#

Secondary structure (DSSP, 8-state):
--SS-----HHHHHH-TTTGGGS--S-HHHHHHHHHHHHHHHHHHHHHHHHHHHHHHHHHHHHHHHTT--GGGTT-SS-S--HHHHHHHHHHHHHHHHHHHHHHHHHHHHHHHHHHHHHH-HHHHHHHHHHHTSSHHHHHHHHHHHHHHHHHHHIIIIIB-TT-SS-BS-HHHHHHHHHHHHHHHHHHHHHHHHHHHHHHHHHHHHHHT-SSS-SS-TTTGGG-HHHHHHHHHHHHHHHH--HHHHHHHHHHHHHHHHHHHHSTTHHHHTTSS------HHHHHHHHHHHHHHHTT-SS------SHHHHHHHHHHHHHHHHHHHHHHHHHHHH-HHHHHHHHHHHHHHHHHH-

InterPro domains:
  IPR026612 Receptor for retinol uptake STRA6-like [PF14752] (87-343)

pLDDT: mean 76.94, std 17.19, range [31.72, 95.38]

Sequence (354 aa):
MIGTGAVVSRHICRWSPYLVQLHYEKDPLSFAIKTYYFMRIVTYIAAFGGGVCILRRFTKDILKIRKGDYSLFKGKRNNRIDIDDAIRFLGVFIGFGFTGTLYLMLEVSLIGTFITMLIQLDVLREVLLKQLGYGAYFASFFVAIIVQFLQKRVTNLVFIESRTRFMIYHRAPFLHYWYFMMLTSMTKALISYFLRTLKLALRYPMYSLRVDRNAETWSVRNGDAGFTAYSGMILADHEYNNPIALAFIECILDCILRSFQKSPLSKYFIFGDHKRKLCEYHIKSSHNLIKSENLKNNSTKDSIKKTSSDVKEEQTVSSRRARNRWFLAYTLVNNPQLRADRQREEIEIQITTE

Organism: NCBI:txid1340429

Radius of gyration: 36.39 Å; chains: 1; bounding box: 100×46×97 Å

Foldseek 3Di:
DPPPPDQDPPVVCVVDLVCVLLGDDPDVVVNVVSLLVVLVVVLVCLLVVQVVVQVVLLVVVLVCVLVQNVVVQVSDLDHPFDLVLQVCQVVLLVVLQVVLSVVSSVVSSVVSVVVSCCNHPPVNVVVCCVPCPVDPNVVVVVVLVVVVVVLVVCCCPPFDDPVDPDDGDDDVVVVVSVVVVVVSCVVVVVVVVVVVVVCLVVVLSSCSNHLCDQNDDPVCSVVSSSVSSVVSNSSVCCVPVPVVVVVVVVVVVVVVVVVLVPDPCNVPPVPPDDPPDDPPVVVVVVVVVVVVVVVPPPDDDDPDPDPVVVVVVVVVVVVVVVVVVVVVVVVCVVPVVVVVVVVVVVVVVVVVVD